Protein AF-A0A2I1DHT7-F1 (afdb_monomer)

Nearest PDB structures (foldseek):
  3i4x-assembly1_B  TM=8.608E-01  e=6.343E-09  Aspergillus fumigatus
  5kcy-assembly1_B-2  TM=8.509E-01  e=8.568E-09  Aspergillus terreus
  5kd0-assembly1_A-2  TM=8.458E-01  e=5.764E-07  Aspergillus terreus
  3o2k-assembly1_A-2  TM=8.425E-01  e=5.427E-07  Aspergillus fumigatus
  3o24-assembly1_A-2  TM=8.426E-01  e=1.259E-06  Aspergillus fumigatus

Solvent-accessible surface area (backbone atoms only — not comparable to full-atom values): 10757 Å² total; per-residue (Å²): 106,73,50,75,49,70,41,55,70,64,17,68,76,68,74,45,58,45,69,56,55,50,54,53,60,57,64,73,52,91,74,52,72,24,35,55,52,13,46,48,52,51,50,56,37,46,69,76,46,51,91,59,52,40,68,97,51,31,35,34,35,35,43,70,59,61,74,87,78,27,40,40,32,48,35,40,14,32,70,40,68,44,72,68,55,50,48,30,64,61,18,46,70,68,74,52,79,56,70,68,56,53,54,52,44,55,55,51,52,52,55,49,53,59,54,62,74,44,61,33,75,89,74,36,80,65,76,53,49,43,33,36,39,35,36,40,28,27,62,90,33,50,64,50,48,62,47,81,40,81,57,59,89,74,50,56,68,70,58,51,50,51,51,52,30,52,52,25,47,76,72,68,35,51,68,58,26,55,50,51,57,52,51,53,54,52,60,55,59,60,65,78,76,118

Foldseek 3Di:
DKDKFQCQVVCVVVVNQRLVVLLVVVVVDDDAPLLVLASVLVVVLCVVVVVQWDRVFWIKMWDPDPQQFIKIKTKTKGFAQDLVVVLCLLCSNVVRDDDVSVVVSVLVVLLCVLVQVDAFPPRHHRRTWIWMKMWITHSVHNHTHIDIDTDQVRHDVVSVLVSVLVSCVVVVVNVVNVVSVVVVVVVVVVVVVD

Sequence (194 aa):
MKAYCVPLLRSLTNGVHYVRMIIDSIKTIPRDHPITLGLSKVDEYLAATKHLLVDSRSCSSLDCADLKHSRYKIYVGANVKTLREAYGFWTLGGRLKGEAIDRGFQVMEKVWKTMYAKSLPGMKPREYIPFIWNWEVAPTDSDPIPKAYFQVLDDYDSLITEVITCLFGELGWTEHAMTHQIIQKKAYNLAASL

Structure (mmCIF, N/CA/C/O backbone):
data_AF-A0A2I1DHT7-F1
#
_entry.id   AF-A0A2I1DHT7-F1
#
loop_
_atom_site.group_PDB
_atom_site.id
_atom_site.type_symbol
_atom_site.label_atom_id
_atom_site.label_alt_id
_atom_site.label_comp_id
_atom_site.label_asym_id
_atom_site.label_entity_id
_atom_site.label_seq_id
_atom_site.pdbx_PDB_ins_code
_atom_site.Cartn_x
_atom_site.Cartn_y
_atom_site.Cartn_z
_atom_site.occupancy
_atom_site.B_iso_or_equiv
_atom_site.auth_seq_id
_atom_site.auth_comp_id
_atom_site.auth_asym_id
_atom_site.auth_atom_id
_atom_site.pdbx_PDB_model_num
ATOM 1 N N . MET A 1 1 ? 18.364 -10.449 4.285 1.00 90.25 1 MET A N 1
ATOM 2 C CA . MET A 1 1 ? 18.430 -9.050 4.777 1.00 90.25 1 MET A CA 1
ATOM 3 C C . MET A 1 1 ? 17.723 -8.136 3.778 1.00 90.25 1 MET A C 1
ATOM 5 O O . MET A 1 1 ? 17.675 -8.498 2.608 1.00 90.25 1 MET A O 1
ATOM 9 N N . LYS A 1 2 ? 17.154 -7.004 4.216 1.00 95.12 2 LYS A N 1
ATOM 10 C CA . LYS A 1 2 ? 16.520 -5.991 3.351 1.00 95.12 2 LYS A CA 1
ATOM 11 C C . LYS A 1 2 ? 17.031 -4.604 3.714 1.00 95.12 2 LYS A C 1
ATOM 13 O O . LYS A 1 2 ? 17.111 -4.298 4.902 1.00 95.12 2 LYS A O 1
ATOM 18 N N . ALA A 1 3 ? 17.320 -3.782 2.713 1.00 95.31 3 ALA A N 1
ATOM 19 C CA . ALA A 1 3 ? 17.672 -2.379 2.902 1.00 95.31 3 ALA A CA 1
ATOM 20 C C . ALA A 1 3 ? 16.477 -1.492 2.545 1.00 95.31 3 ALA A C 1
ATOM 22 O O . ALA A 1 3 ? 15.776 -1.775 1.574 1.00 95.31 3 ALA A O 1
ATOM 23 N N . TYR A 1 4 ? 16.268 -0.424 3.317 1.00 96.75 4 TYR A N 1
ATOM 24 C CA . TYR A 1 4 ? 15.290 0.624 3.030 1.00 96.75 4 TYR A CA 1
ATOM 25 C C . TYR A 1 4 ? 16.019 1.945 2.801 1.00 96.75 4 TYR A C 1
ATOM 27 O O . TYR A 1 4 ? 16.882 2.328 3.589 1.00 96.75 4 TYR A O 1
ATOM 35 N N . CYS A 1 5 ? 15.662 2.649 1.733 1.00 95.31 5 CYS A N 1
ATOM 36 C CA . CYS A 1 5 ? 16.271 3.917 1.354 1.00 95.31 5 CYS A CA 1
ATOM 37 C C . CYS A 1 5 ? 15.196 5.004 1.305 1.00 95.31 5 CYS A C 1
ATOM 39 O O . CYS A 1 5 ? 14.264 4.931 0.498 1.00 95.31 5 CYS A O 1
ATOM 41 N N . VAL A 1 6 ? 15.337 6.016 2.163 1.00 96.19 6 VAL A N 1
ATOM 42 C CA . VAL A 1 6 ? 14.423 7.164 2.251 1.00 96.19 6 VAL A CA 1
ATOM 43 C C . VAL A 1 6 ? 15.003 8.326 1.431 1.00 96.19 6 VAL A C 1
ATOM 45 O O . VAL A 1 6 ? 16.053 8.856 1.792 1.00 96.19 6 VAL A O 1
ATOM 48 N N . PRO A 1 7 ? 14.363 8.740 0.322 1.00 94.69 7 PRO A N 1
ATOM 49 C CA . PRO A 1 7 ? 14.915 9.744 -0.592 1.00 94.69 7 PRO A CA 1
ATOM 50 C C . PRO A 1 7 ? 14.700 11.200 -0.145 1.00 94.69 7 PRO A C 1
ATOM 52 O O . PRO A 1 7 ? 15.209 12.093 -0.814 1.00 94.69 7 PRO A O 1
ATOM 55 N N . LEU A 1 8 ? 13.941 11.458 0.930 1.00 93.69 8 LEU A N 1
ATOM 56 C CA . LEU A 1 8 ? 13.404 12.786 1.267 1.00 93.69 8 LEU A CA 1
ATOM 57 C C . LEU A 1 8 ? 14.466 13.893 1.289 1.00 93.69 8 LEU A C 1
ATOM 59 O O . LEU A 1 8 ? 14.351 14.869 0.554 1.00 93.69 8 LEU A O 1
ATOM 63 N N . LEU A 1 9 ? 15.533 13.725 2.074 1.00 94.19 9 LEU A N 1
ATOM 64 C CA . LEU A 1 9 ? 16.581 14.745 2.180 1.00 94.19 9 LEU A CA 1
ATOM 65 C C . LEU A 1 9 ? 17.256 15.005 0.830 1.00 94.19 9 LEU A C 1
ATOM 67 O O . LEU A 1 9 ? 17.461 16.150 0.444 1.00 94.19 9 LEU A O 1
ATOM 71 N N . ARG A 1 10 ? 17.530 13.942 0.067 1.00 93.75 10 ARG A N 1
ATOM 72 C CA . ARG A 1 10 ? 18.155 14.052 -1.255 1.00 93.75 10 ARG A CA 1
ATOM 73 C C . ARG A 1 10 ? 17.220 14.695 -2.286 1.00 93.75 10 ARG A C 1
ATOM 75 O O . ARG A 1 10 ? 17.692 15.381 -3.190 1.00 93.75 10 ARG A O 1
ATOM 82 N N . SER A 1 11 ? 15.913 14.481 -2.154 1.00 94.69 11 SER A N 1
ATOM 83 C CA . SER A 1 11 ? 14.881 15.118 -2.972 1.00 94.69 11 SER A CA 1
ATOM 84 C C . SER A 1 11 ? 14.856 16.625 -2.730 1.00 94.69 11 SER A C 1
ATOM 86 O O . SER A 1 11 ? 14.935 17.392 -3.688 1.00 94.69 11 SER A O 1
ATOM 88 N N . LEU A 1 12 ? 14.865 17.039 -1.459 1.00 94.56 12 LEU A N 1
ATOM 89 C CA . LEU A 1 12 ? 14.882 18.448 -1.063 1.00 94.56 12 LEU A CA 1
ATOM 90 C C . LEU A 1 12 ? 16.143 19.175 -1.545 1.00 94.56 12 LEU A C 1
ATOM 92 O O . LEU A 1 12 ? 16.041 20.273 -2.081 1.00 94.56 12 LEU A O 1
ATOM 96 N N . THR A 1 13 ? 17.325 18.561 -1.421 1.00 96.81 13 THR A N 1
ATOM 97 C CA . THR A 1 13 ? 18.586 19.215 -1.817 1.00 96.81 13 THR A CA 1
ATOM 98 C C . THR A 1 13 ? 18.757 19.354 -3.329 1.00 96.81 13 THR A C 1
ATOM 100 O O . THR A 1 13 ? 19.434 20.271 -3.775 1.00 96.81 13 THR A O 1
ATOM 103 N N . ASN A 1 14 ? 18.188 18.441 -4.125 1.00 94.25 14 ASN A N 1
ATOM 104 C CA . ASN A 1 14 ? 18.368 18.428 -5.584 1.00 94.25 14 ASN A CA 1
ATOM 105 C C . ASN A 1 14 ? 17.162 18.986 -6.358 1.00 94.25 14 ASN A C 1
ATOM 107 O O . ASN A 1 14 ? 17.222 19.080 -7.580 1.00 94.25 14 ASN A O 1
ATOM 111 N N . GLY A 1 15 ? 16.043 19.281 -5.687 1.00 93.62 15 GLY A N 1
ATOM 112 C CA . GLY A 1 15 ? 14.799 19.711 -6.337 1.00 93.62 15 GLY A CA 1
ATOM 113 C C . GLY A 1 15 ? 14.115 18.630 -7.191 1.00 93.62 15 GLY A C 1
ATOM 114 O O . GLY A 1 15 ? 13.177 18.925 -7.930 1.00 93.62 15 GLY A O 1
ATOM 115 N N . VAL A 1 16 ? 14.560 17.371 -7.107 1.00 94.19 16 VAL A N 1
ATOM 116 C CA . VAL A 1 16 ? 13.981 16.242 -7.852 1.00 94.19 16 VAL A CA 1
ATOM 117 C C . VAL A 1 16 ? 12.928 15.561 -6.989 1.00 94.19 16 VAL A C 1
ATOM 119 O O . VAL A 1 16 ? 13.212 15.192 -5.855 1.00 94.19 16 VAL A O 1
ATOM 122 N N . HIS A 1 17 ? 11.728 15.333 -7.525 1.00 94.19 17 HIS A N 1
ATOM 123 C CA . HIS A 1 17 ? 10.644 14.668 -6.794 1.00 94.19 17 HIS A CA 1
ATOM 124 C C . HIS A 1 17 ? 11.060 13.273 -6.290 1.00 94.19 17 HIS A C 1
ATOM 126 O O . HIS A 1 17 ? 11.565 12.452 -7.058 1.00 94.19 17 HIS A O 1
ATOM 132 N N . TYR A 1 18 ? 10.796 12.971 -5.017 1.00 93.50 18 TYR A N 1
ATOM 133 C CA . TYR A 1 18 ? 11.258 11.752 -4.342 1.00 93.50 18 TYR A CA 1
ATOM 134 C C . TYR A 1 18 ? 10.870 10.446 -5.055 1.00 93.50 18 TYR A C 1
ATOM 136 O O . TYR A 1 18 ? 11.702 9.548 -5.171 1.00 93.50 18 TYR A O 1
ATOM 144 N N . VAL A 1 19 ? 9.647 10.339 -5.597 1.00 93.50 19 VAL A N 1
ATOM 145 C CA . VAL A 1 19 ? 9.242 9.161 -6.392 1.00 93.50 19 VAL A CA 1
ATOM 146 C C . VAL A 1 19 ? 10.128 8.997 -7.617 1.00 93.50 19 VAL A C 1
ATOM 148 O O . VAL A 1 19 ? 10.544 7.885 -7.927 1.00 93.50 19 VAL A O 1
ATOM 151 N N . ARG A 1 20 ? 10.452 10.098 -8.302 1.00 94.25 20 ARG A N 1
ATOM 152 C CA . ARG A 1 20 ? 11.285 10.032 -9.497 1.00 94.25 20 ARG A CA 1
ATOM 153 C C . ARG A 1 20 ? 12.681 9.534 -9.146 1.00 94.25 20 ARG A C 1
ATOM 155 O O . ARG A 1 20 ? 13.194 8.661 -9.833 1.00 94.25 20 ARG A O 1
ATOM 162 N N . MET A 1 21 ? 13.234 10.000 -8.025 1.00 94.19 21 MET A N 1
ATOM 163 C CA . MET A 1 21 ? 14.508 9.498 -7.509 1.00 94.19 21 MET A CA 1
ATOM 164 C C . MET A 1 21 ? 14.474 7.996 -7.218 1.00 94.19 21 MET A C 1
ATOM 166 O O . MET A 1 21 ? 15.427 7.300 -7.559 1.00 94.19 21 MET A O 1
ATOM 170 N N . ILE A 1 22 ? 13.393 7.490 -6.610 1.00 94.44 22 ILE A N 1
ATOM 171 C CA . ILE A 1 22 ? 13.219 6.053 -6.351 1.00 94.44 22 ILE A CA 1
ATOM 172 C C . ILE A 1 22 ? 13.210 5.275 -7.671 1.00 94.44 22 ILE A C 1
ATOM 174 O O . ILE A 1 22 ? 14.008 4.356 -7.845 1.00 94.44 22 ILE A O 1
ATOM 178 N N . ILE A 1 23 ? 12.336 5.656 -8.605 1.00 94.12 23 ILE A N 1
ATOM 179 C CA . ILE A 1 23 ? 12.182 4.971 -9.892 1.00 94.12 23 ILE A CA 1
ATOM 180 C C . ILE A 1 23 ? 13.498 4.980 -10.677 1.00 94.12 23 ILE A C 1
ATOM 182 O O . ILE A 1 23 ? 13.939 3.927 -11.143 1.00 94.12 23 ILE A O 1
ATOM 186 N N . ASP A 1 24 ? 14.144 6.140 -10.792 1.00 92.81 24 ASP A N 1
ATOM 187 C CA . ASP A 1 24 ? 15.388 6.292 -11.546 1.00 92.81 24 ASP A CA 1
ATOM 188 C C . ASP A 1 24 ? 16.540 5.518 -10.897 1.00 92.81 24 ASP A C 1
ATOM 190 O O . ASP A 1 24 ? 17.322 4.895 -11.610 1.00 92.81 24 ASP A O 1
ATOM 194 N N . SER A 1 25 ? 16.597 5.449 -9.563 1.00 91.62 25 SER A N 1
ATOM 195 C CA . SER A 1 25 ? 17.600 4.636 -8.859 1.00 91.62 25 SER A CA 1
ATOM 196 C C . SER A 1 25 ? 17.436 3.147 -9.140 1.00 91.62 25 SER A C 1
ATOM 198 O O . SER A 1 25 ? 18.423 2.441 -9.292 1.00 91.62 25 SER A O 1
ATOM 200 N N . ILE A 1 26 ? 16.203 2.649 -9.253 1.00 89.81 26 ILE A N 1
ATOM 201 C CA . ILE A 1 26 ? 15.995 1.254 -9.652 1.00 89.81 26 ILE A CA 1
ATOM 202 C C . ILE A 1 26 ? 16.415 1.103 -11.127 1.00 89.81 26 ILE A C 1
ATOM 204 O O . ILE A 1 26 ? 16.847 0.028 -11.538 1.00 89.81 26 ILE A O 1
ATOM 208 N N . LYS A 1 27 ? 16.245 2.128 -11.990 1.00 88.62 27 LYS A N 1
ATOM 209 C CA . LYS A 1 27 ? 16.536 2.079 -13.454 1.00 88.62 27 LYS A CA 1
ATOM 210 C C . LYS A 1 27 ? 18.005 1.929 -13.789 1.00 88.62 27 LYS A C 1
ATOM 212 O O . LYS A 1 27 ? 18.300 1.421 -14.864 1.00 88.62 27 LYS A O 1
ATOM 217 N N . THR A 1 28 ? 18.899 2.275 -12.874 1.00 87.12 28 THR A N 1
ATOM 218 C CA . THR A 1 28 ? 20.342 2.096 -13.071 1.00 87.12 28 THR A CA 1
ATOM 219 C C . THR A 1 28 ? 20.817 0.656 -12.870 1.00 87.12 28 THR A C 1
ATOM 221 O O . THR A 1 28 ? 21.922 0.324 -13.289 1.00 87.12 28 THR A O 1
ATOM 224 N N . ILE A 1 29 ? 20.012 -0.209 -12.247 1.00 82.75 29 ILE A N 1
ATOM 225 C CA . ILE A 1 29 ? 20.369 -1.611 -12.003 1.00 82.75 29 ILE A CA 1
ATOM 226 C C . ILE A 1 29 ? 20.142 -2.410 -13.299 1.00 82.75 29 ILE A C 1
ATOM 228 O O . ILE A 1 29 ? 19.065 -2.259 -13.873 1.00 82.75 29 ILE A O 1
ATOM 232 N N . PRO A 1 30 ? 21.090 -3.252 -13.770 1.00 70.19 30 PRO A N 1
ATOM 233 C CA . PRO A 1 30 ? 20.888 -4.128 -14.931 1.00 70.19 30 PRO A CA 1
ATOM 234 C C . PRO A 1 30 ? 19.638 -5.000 -14.767 1.00 70.19 30 PRO A C 1
ATOM 236 O O . PRO A 1 30 ? 19.428 -5.560 -13.691 1.00 70.19 30 PRO A O 1
ATOM 239 N N . ARG A 1 31 ? 18.793 -5.099 -15.805 1.00 69.19 31 ARG A N 1
ATOM 240 C CA . ARG A 1 31 ? 17.434 -5.648 -15.659 1.00 69.19 31 ARG A CA 1
ATOM 241 C C . ARG A 1 31 ? 17.111 -6.793 -16.592 1.00 69.19 31 ARG A C 1
ATOM 243 O O . ARG A 1 31 ? 17.339 -6.704 -17.796 1.00 69.19 31 ARG A O 1
ATOM 250 N N . ASP A 1 32 ? 16.380 -7.745 -16.033 1.00 71.75 32 ASP A N 1
ATOM 251 C CA . ASP A 1 32 ? 15.528 -8.647 -16.790 1.00 71.75 32 ASP A CA 1
ATOM 252 C C . ASP A 1 32 ? 14.283 -7.902 -17.315 1.00 71.75 32 ASP A C 1
ATOM 254 O O . ASP A 1 32 ? 13.801 -6.928 -16.720 1.00 71.75 32 ASP A O 1
ATOM 258 N N . HIS A 1 33 ? 13.744 -8.359 -18.449 1.00 78.38 33 HIS A N 1
ATOM 259 C CA . HIS A 1 33 ? 12.572 -7.764 -19.106 1.00 78.38 33 HIS A CA 1
ATOM 260 C C . HIS A 1 33 ? 11.356 -7.556 -18.164 1.00 78.38 33 HIS A C 1
ATOM 262 O O . HIS A 1 33 ? 10.757 -6.476 -18.220 1.00 78.38 33 HIS A O 1
ATOM 268 N N . PRO A 1 34 ? 11.022 -8.485 -17.237 1.00 82.44 34 PRO A N 1
ATOM 269 C CA . PRO A 1 34 ? 9.871 -8.333 -16.336 1.00 82.44 34 PRO A CA 1
ATOM 270 C C . PRO A 1 34 ? 9.966 -7.145 -15.369 1.00 82.44 34 PRO A C 1
ATOM 272 O O . PRO A 1 34 ? 8.990 -6.414 -15.212 1.00 82.44 34 PRO A O 1
ATOM 275 N N . ILE A 1 35 ? 11.148 -6.859 -14.804 1.00 85.31 35 ILE A N 1
ATOM 276 C CA . ILE A 1 35 ? 11.348 -5.702 -13.905 1.00 85.31 35 ILE A CA 1
ATOM 277 C C . ILE A 1 35 ? 11.071 -4.390 -14.645 1.00 85.31 35 ILE A C 1
ATOM 279 O O . ILE A 1 35 ? 10.529 -3.440 -14.076 1.00 85.31 35 ILE A O 1
ATOM 283 N N . THR A 1 36 ? 11.464 -4.312 -15.916 1.00 87.19 36 THR A N 1
ATOM 284 C CA . THR A 1 36 ? 11.236 -3.125 -16.747 1.00 87.19 36 THR A CA 1
ATOM 285 C C . THR A 1 36 ? 9.748 -2.891 -16.985 1.00 87.19 36 THR A C 1
ATOM 287 O O . THR A 1 36 ? 9.286 -1.768 -16.782 1.00 87.19 36 THR A O 1
ATOM 290 N N . LEU A 1 37 ? 9.001 -3.942 -17.333 1.00 86.69 37 LEU A N 1
ATOM 291 C CA . LEU A 1 37 ? 7.548 -3.872 -17.521 1.00 86.69 37 LEU A CA 1
ATOM 292 C C . LEU A 1 37 ? 6.813 -3.530 -16.223 1.00 86.69 37 LEU A C 1
ATOM 294 O O . LEU A 1 37 ? 5.940 -2.663 -16.211 1.00 86.69 37 LEU A O 1
ATOM 298 N N . GLY A 1 38 ? 7.183 -4.167 -15.113 1.00 92.81 38 GLY A N 1
ATOM 299 C CA . GLY A 1 38 ? 6.541 -3.887 -13.837 1.00 92.81 38 GLY A CA 1
ATOM 300 C C . GLY A 1 38 ? 6.791 -2.451 -13.388 1.00 92.81 38 GLY A C 1
ATOM 301 O O . GLY A 1 38 ? 5.868 -1.741 -12.983 1.00 92.81 38 GLY A O 1
ATOM 302 N N . LEU A 1 39 ? 8.030 -1.971 -13.527 1.00 94.25 39 LEU A N 1
ATOM 303 C CA . LEU A 1 39 ? 8.357 -0.613 -13.116 1.00 94.25 39 LEU A CA 1
ATOM 304 C C . LEU A 1 39 ? 7.701 0.452 -13.998 1.00 94.25 39 LEU A C 1
ATOM 306 O O . LEU A 1 39 ? 7.359 1.504 -13.467 1.00 94.25 39 LEU A O 1
ATOM 310 N N . SER A 1 40 ? 7.504 0.215 -15.301 1.00 94.38 40 SER A N 1
ATOM 311 C CA . SER A 1 40 ? 6.832 1.201 -16.160 1.00 94.38 40 SER A CA 1
ATOM 312 C C . SER A 1 40 ? 5.388 1.439 -15.718 1.00 94.38 40 SER A C 1
ATOM 314 O O . SER A 1 40 ? 4.977 2.591 -15.605 1.00 94.38 40 SER A O 1
ATOM 316 N N . LYS A 1 41 ? 4.653 0.382 -15.341 1.00 96.38 41 LYS A N 1
ATOM 317 C CA . LYS A 1 41 ? 3.287 0.505 -14.799 1.00 96.38 41 LYS A CA 1
ATOM 318 C C . LYS A 1 41 ? 3.239 1.366 -13.536 1.00 96.38 41 LYS A C 1
ATOM 320 O O . LYS A 1 41 ? 2.335 2.189 -13.390 1.00 96.38 41 LYS A O 1
ATOM 325 N N . VAL A 1 42 ? 4.208 1.178 -12.635 1.00 97.25 42 VAL A N 1
ATOM 326 C CA . VAL A 1 42 ? 4.324 1.966 -11.397 1.00 97.25 42 VAL A CA 1
ATOM 327 C C . VAL A 1 42 ? 4.711 3.417 -11.708 1.00 97.25 42 VAL A C 1
ATOM 329 O O . VAL A 1 42 ? 4.073 4.332 -11.194 1.00 97.25 42 VAL A O 1
ATOM 332 N N . ASP A 1 43 ? 5.718 3.635 -12.560 1.00 96.62 43 ASP A N 1
ATOM 333 C CA . ASP A 1 43 ? 6.213 4.966 -12.950 1.00 96.62 43 ASP A CA 1
ATOM 334 C C . ASP A 1 43 ? 5.104 5.806 -13.595 1.00 96.62 43 ASP A C 1
ATOM 336 O O . ASP A 1 43 ? 4.831 6.918 -13.150 1.00 96.62 43 ASP A O 1
ATOM 340 N N . GLU A 1 44 ? 4.391 5.250 -14.577 1.00 96.69 44 GLU A N 1
ATOM 341 C CA . GLU A 1 44 ? 3.281 5.931 -15.248 1.00 96.69 44 GLU A CA 1
ATOM 342 C C . GLU A 1 44 ? 2.166 6.338 -14.282 1.00 96.69 44 GLU A C 1
ATOM 344 O O . GLU A 1 44 ? 1.687 7.474 -14.327 1.00 96.69 44 GLU A O 1
ATOM 349 N N . TYR A 1 45 ? 1.739 5.417 -13.411 1.00 97.94 45 TYR A N 1
ATOM 350 C CA . TYR A 1 45 ? 0.676 5.701 -12.454 1.00 97.94 45 TYR A CA 1
ATOM 351 C C . TYR A 1 45 ? 1.107 6.793 -11.470 1.00 97.94 45 TYR A C 1
ATOM 353 O O . TYR A 1 45 ? 0.407 7.794 -11.318 1.00 97.94 45 TYR A O 1
ATOM 361 N N . LEU A 1 46 ? 2.291 6.657 -10.863 1.00 96.62 46 LEU A N 1
ATOM 362 C CA . LEU A 1 46 ? 2.771 7.629 -9.884 1.00 96.62 46 LEU A CA 1
ATOM 363 C C . LEU A 1 46 ? 3.099 8.989 -10.506 1.00 96.62 46 LEU A C 1
ATOM 365 O O . LEU A 1 46 ? 2.913 10.010 -9.845 1.00 96.62 46 LEU A O 1
ATOM 369 N N . ALA A 1 47 ? 3.541 9.042 -11.763 1.00 95.69 47 ALA A N 1
ATOM 370 C CA . ALA A 1 47 ? 3.724 10.302 -12.479 1.00 95.69 47 ALA A CA 1
ATOM 371 C C . ALA A 1 47 ? 2.397 11.067 -12.617 1.00 95.69 47 ALA A C 1
ATOM 373 O O . ALA A 1 47 ? 2.368 12.283 -12.402 1.00 95.69 47 ALA A O 1
ATOM 374 N N . ALA A 1 48 ? 1.300 10.357 -12.906 1.00 96.12 48 ALA A N 1
ATOM 375 C CA . ALA A 1 48 ? -0.040 10.933 -13.011 1.00 96.12 48 ALA A CA 1
ATOM 376 C C . ALA A 1 48 ? -0.636 11.319 -11.642 1.00 96.12 48 ALA A C 1
ATOM 378 O O . ALA A 1 48 ? -1.356 12.314 -11.537 1.00 96.12 48 ALA A O 1
ATOM 379 N N . THR A 1 49 ? -0.319 10.578 -10.576 1.00 96.12 49 THR A N 1
ATOM 380 C CA . THR A 1 49 ? -0.928 10.761 -9.245 1.00 96.12 49 THR A CA 1
ATOM 381 C C . THR A 1 49 ? -0.010 11.402 -8.206 1.00 96.12 49 THR A C 1
ATOM 383 O O . THR A 1 49 ? -0.360 11.431 -7.028 1.00 96.12 49 THR A O 1
ATOM 386 N N . LYS A 1 50 ? 1.148 11.949 -8.598 1.00 93.94 50 LYS A N 1
ATOM 387 C CA . LYS A 1 50 ? 2.149 12.510 -7.664 1.00 93.94 50 LYS A CA 1
ATOM 388 C C . LYS A 1 50 ? 1.604 13.570 -6.700 1.00 93.94 50 LYS A C 1
ATOM 390 O O . LYS A 1 50 ? 2.086 13.680 -5.583 1.00 93.94 50 LYS A O 1
ATOM 395 N N . HIS A 1 51 ? 0.583 14.319 -7.117 1.00 94.12 51 HIS A N 1
ATOM 396 C CA . HIS A 1 51 ? -0.059 15.368 -6.321 1.00 94.12 51 HIS A CA 1
ATOM 397 C C . HIS A 1 51 ? -0.865 14.831 -5.123 1.00 94.12 51 HIS A C 1
ATOM 399 O O . HIS A 1 51 ? -1.219 15.600 -4.237 1.00 94.12 51 HIS A O 1
ATOM 405 N N . LEU A 1 52 ? -1.157 13.527 -5.093 1.00 95.38 52 LEU A N 1
ATOM 406 C CA . LEU A 1 52 ? -1.862 12.856 -3.995 1.00 95.38 52 LEU A CA 1
ATOM 407 C C . LEU A 1 52 ? -0.909 12.290 -2.931 1.00 95.38 52 LEU A C 1
ATOM 409 O O . LEU A 1 52 ? -1.358 11.769 -1.909 1.00 95.38 52 LEU A O 1
ATOM 413 N N . LEU A 1 53 ? 0.398 12.313 -3.198 1.00 96.12 53 LEU A N 1
ATOM 414 C CA . LEU A 1 53 ? 1.385 11.579 -2.421 1.00 96.12 53 LEU A CA 1
ATOM 415 C C . LEU A 1 53 ? 1.959 12.425 -1.282 1.00 96.12 53 LEU A C 1
ATOM 417 O O . LEU A 1 53 ? 2.144 13.634 -1.408 1.00 96.12 53 LEU A O 1
ATOM 421 N N . VAL A 1 54 ? 2.302 11.756 -0.183 1.00 93.31 54 VAL A N 1
ATOM 422 C CA . VAL A 1 54 ? 2.939 12.359 0.990 1.00 93.31 54 VAL A CA 1
ATOM 423 C C . VAL A 1 54 ? 4.392 11.907 1.080 1.00 93.31 54 VAL A C 1
ATOM 425 O O . VAL A 1 54 ? 4.704 10.715 1.167 1.00 93.31 54 VAL A O 1
ATOM 428 N N . ASP A 1 55 ? 5.278 12.893 1.061 1.00 86.75 55 ASP A N 1
ATOM 429 C CA . ASP A 1 55 ? 6.728 12.762 0.953 1.00 86.75 55 ASP A CA 1
ATOM 430 C C . ASP A 1 55 ? 7.366 12.025 2.138 1.00 86.75 55 ASP A C 1
ATOM 432 O O . ASP A 1 55 ? 8.137 11.084 1.939 1.00 86.75 55 ASP A O 1
ATOM 436 N N . SER A 1 56 ? 6.973 12.371 3.363 1.00 87.88 56 SER A N 1
ATOM 437 C CA . SER A 1 56 ? 7.502 11.834 4.623 1.00 87.88 56 SER A CA 1
ATOM 438 C C . SER A 1 56 ? 7.243 10.340 4.833 1.00 87.88 56 SER A C 1
ATOM 440 O O . SER A 1 56 ? 7.807 9.732 5.740 1.00 87.88 56 SER A O 1
ATOM 442 N N . ARG A 1 57 ? 6.414 9.727 3.982 1.00 91.19 57 ARG A N 1
ATOM 443 C CA . ARG A 1 57 ? 5.976 8.325 4.067 1.00 91.19 57 ARG A CA 1
ATOM 444 C C . ARG A 1 57 ? 6.378 7.496 2.846 1.00 91.19 57 ARG A C 1
ATOM 446 O O . ARG A 1 57 ? 5.785 6.452 2.582 1.00 91.19 57 ARG A O 1
ATOM 453 N N . SER A 1 58 ? 7.363 7.966 2.085 1.00 94.81 58 SER A N 1
ATOM 454 C CA . SER A 1 58 ? 7.803 7.321 0.848 1.00 94.81 58 SER A CA 1
ATOM 455 C C . SER A 1 58 ? 9.245 6.833 0.953 1.00 94.81 58 SER A C 1
ATOM 457 O O . SER A 1 58 ? 10.133 7.539 1.431 1.00 94.81 58 SER A O 1
ATOM 459 N N . CYS A 1 59 ? 9.497 5.611 0.495 1.00 96.38 59 CYS A N 1
ATOM 460 C CA . CYS A 1 59 ? 10.828 5.014 0.483 1.00 96.38 59 CYS A CA 1
ATOM 461 C C . CYS A 1 59 ? 10.932 3.937 -0.601 1.00 96.38 59 CYS A C 1
ATOM 463 O O . CYS A 1 59 ? 9.966 3.602 -1.285 1.00 96.38 59 CYS A O 1
ATOM 465 N N . SER A 1 60 ? 12.124 3.388 -0.775 1.00 96.19 60 SER A N 1
ATOM 466 C CA . SER A 1 60 ? 12.321 2.163 -1.549 1.00 96.19 60 SER A CA 1
ATOM 467 C C . SER A 1 60 ? 12.899 1.083 -0.656 1.00 96.19 60 SER A C 1
ATOM 469 O O . SER A 1 60 ? 13.549 1.393 0.343 1.00 96.19 60 SER A O 1
ATOM 471 N N . SER A 1 61 ? 12.676 -0.178 -1.007 1.00 96.00 61 SER A N 1
ATOM 472 C CA . SER A 1 61 ? 13.395 -1.285 -0.385 1.00 96.00 61 SER A CA 1
ATOM 473 C C . SER A 1 61 ? 13.889 -2.280 -1.415 1.00 96.00 61 SER A C 1
ATOM 475 O O . SER A 1 61 ? 13.221 -2.487 -2.430 1.00 96.00 61 SER A O 1
ATOM 477 N N . LEU A 1 62 ? 14.986 -2.956 -1.099 1.00 93.69 62 LEU A N 1
ATOM 478 C CA . LEU A 1 62 ? 15.520 -4.052 -1.896 1.00 93.69 62 LEU A CA 1
ATOM 479 C C . LEU A 1 62 ? 15.969 -5.215 -1.010 1.00 93.69 62 LEU A C 1
ATOM 481 O O . LEU A 1 62 ? 16.421 -5.018 0.124 1.00 93.69 62 LEU A O 1
ATOM 485 N N . ASP A 1 63 ? 15.838 -6.426 -1.540 1.00 93.56 63 ASP A N 1
ATOM 486 C CA . ASP A 1 63 ? 16.439 -7.613 -0.940 1.00 93.56 63 ASP A CA 1
ATOM 487 C C . ASP A 1 63 ? 17.966 -7.536 -1.097 1.00 93.56 63 ASP A C 1
ATOM 489 O O . ASP A 1 63 ? 18.479 -7.332 -2.192 1.00 93.56 63 ASP A O 1
ATOM 493 N N . CYS A 1 64 ? 18.712 -7.688 -0.001 1.00 90.75 64 CYS A N 1
ATOM 494 C CA . CYS A 1 64 ? 20.175 -7.741 -0.041 1.00 90.75 64 CYS A CA 1
ATOM 495 C C . CYS A 1 64 ? 20.621 -9.169 -0.386 1.00 90.75 64 CYS A C 1
ATOM 497 O O . CYS A 1 64 ? 21.135 -9.891 0.471 1.00 90.75 64 CYS A O 1
ATOM 499 N N . ALA A 1 65 ? 20.311 -9.581 -1.612 1.00 86.75 65 ALA A N 1
ATOM 500 C CA . ALA A 1 65 ? 20.586 -10.889 -2.194 1.00 86.75 65 ALA A CA 1
ATOM 501 C C . ALA A 1 65 ? 21.178 -10.713 -3.607 1.00 86.75 65 ALA A C 1
ATOM 503 O O . ALA A 1 65 ? 21.438 -9.590 -4.037 1.00 86.75 65 ALA A O 1
ATOM 504 N N . ASP A 1 66 ? 21.396 -11.814 -4.332 1.00 88.06 66 ASP A N 1
ATOM 505 C CA . ASP A 1 66 ? 21.755 -11.743 -5.753 1.00 88.06 66 ASP A CA 1
ATOM 506 C C . ASP A 1 66 ? 20.654 -11.020 -6.551 1.00 88.06 66 ASP A C 1
ATOM 508 O O . ASP A 1 66 ? 19.459 -11.186 -6.277 1.00 88.06 66 ASP A O 1
ATOM 512 N N . LEU A 1 67 ? 21.041 -10.218 -7.545 1.00 84.44 67 LEU A N 1
ATOM 513 C CA . LEU A 1 67 ? 20.126 -9.387 -8.334 1.00 84.44 67 LEU A CA 1
ATOM 514 C C . LEU A 1 67 ? 19.052 -10.231 -9.032 1.00 84.44 67 LEU A C 1
ATOM 516 O O . LEU A 1 67 ? 17.894 -9.827 -9.078 1.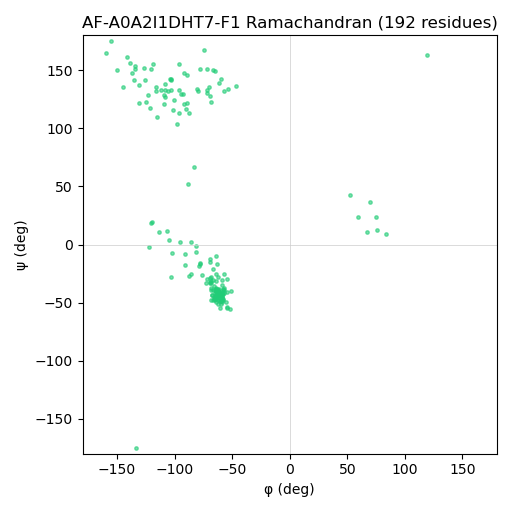00 84.44 67 LEU A O 1
ATOM 520 N N . LYS A 1 68 ? 19.410 -11.447 -9.466 1.00 84.81 68 LYS A N 1
ATOM 521 C CA . LYS A 1 68 ? 18.511 -12.412 -10.128 1.00 84.81 68 LYS A CA 1
ATOM 522 C C . LYS A 1 68 ? 17.353 -12.900 -9.258 1.00 84.81 68 LYS A C 1
ATOM 524 O O . LYS A 1 68 ? 16.395 -13.478 -9.764 1.00 84.81 68 LYS A O 1
ATOM 529 N N . HIS A 1 69 ? 17.446 -12.699 -7.948 1.00 86.69 69 HIS A N 1
ATOM 530 C CA . HIS A 1 69 ? 16.418 -13.082 -6.981 1.00 86.69 69 HIS A CA 1
ATOM 531 C C . HIS A 1 69 ? 15.920 -11.888 -6.165 1.00 86.69 69 HIS A C 1
ATOM 533 O O . HIS A 1 69 ? 15.043 -12.036 -5.313 1.00 86.69 69 HIS A O 1
ATOM 539 N N . SER A 1 70 ? 16.488 -10.706 -6.402 1.00 89.75 70 SER A N 1
ATOM 540 C CA . SER A 1 70 ? 16.190 -9.519 -5.622 1.00 89.75 70 SER A CA 1
ATOM 541 C C . SER A 1 70 ? 14.891 -8.887 -6.079 1.00 89.75 70 SER A C 1
ATOM 543 O O . SER A 1 70 ? 14.646 -8.683 -7.267 1.00 89.75 70 SER A O 1
ATOM 545 N N . ARG A 1 71 ? 14.062 -8.534 -5.103 1.00 93.00 71 ARG A N 1
ATOM 546 C CA . ARG A 1 71 ? 12.816 -7.812 -5.340 1.00 93.00 71 ARG A CA 1
ATOM 547 C C . ARG A 1 71 ? 12.985 -6.364 -4.942 1.00 93.00 71 ARG A C 1
ATOM 549 O O . ARG A 1 71 ? 13.594 -6.063 -3.912 1.00 93.00 71 ARG A O 1
ATOM 556 N N . TYR A 1 72 ? 12.379 -5.484 -5.723 1.00 94.12 72 TYR A N 1
ATOM 557 C CA . TYR A 1 72 ? 12.392 -4.049 -5.480 1.00 94.12 72 TYR A CA 1
ATOM 558 C C . TYR A 1 72 ? 10.992 -3.605 -5.111 1.00 94.12 72 TYR A C 1
ATOM 560 O O . TYR A 1 72 ? 10.018 -3.977 -5.760 1.00 94.12 72 TYR A O 1
ATOM 568 N N . LYS A 1 73 ? 10.883 -2.809 -4.055 1.00 96.69 73 LYS A N 1
ATOM 569 C CA . LYS A 1 73 ? 9.596 -2.316 -3.576 1.00 96.69 73 LYS A CA 1
ATO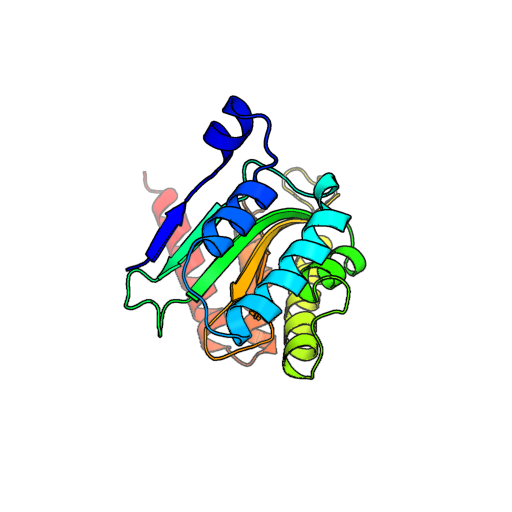M 570 C C . LYS A 1 73 ? 9.613 -0.807 -3.555 1.00 96.69 73 LYS A C 1
ATOM 572 O O . LYS A 1 73 ? 10.517 -0.201 -2.978 1.00 96.69 73 LYS A O 1
ATOM 577 N N . ILE A 1 74 ? 8.600 -0.223 -4.172 1.00 97.75 74 ILE A N 1
ATOM 578 C CA . ILE A 1 74 ? 8.377 1.216 -4.207 1.00 97.75 74 ILE A CA 1
ATOM 579 C C . ILE A 1 74 ? 7.300 1.511 -3.178 1.00 97.75 74 ILE A C 1
ATOM 581 O O . ILE A 1 74 ? 6.185 1.032 -3.349 1.00 97.75 74 ILE A O 1
ATOM 585 N N . TYR A 1 75 ? 7.631 2.260 -2.127 1.00 98.00 75 TYR A N 1
ATOM 586 C CA . TYR A 1 75 ? 6.689 2.670 -1.091 1.00 98.00 75 TYR A CA 1
ATOM 587 C C . TYR A 1 75 ? 6.293 4.132 -1.277 1.00 98.00 75 TYR A C 1
ATOM 589 O O . TYR A 1 75 ? 7.166 4.992 -1.420 1.00 98.00 75 TYR A O 1
ATOM 597 N N . VAL A 1 76 ? 4.994 4.422 -1.215 1.00 97.81 76 VAL A N 1
ATOM 598 C CA . VAL A 1 76 ? 4.476 5.797 -1.222 1.00 97.81 76 VAL A CA 1
ATOM 599 C C . VAL A 1 76 ? 3.395 5.989 -0.170 1.00 97.81 76 VAL A C 1
ATOM 601 O O . VAL A 1 76 ? 2.551 5.116 0.032 1.00 97.81 76 VAL A O 1
ATOM 604 N N . GLY A 1 77 ? 3.396 7.147 0.483 1.00 97.50 77 GLY A N 1
ATOM 605 C CA . GLY A 1 77 ? 2.328 7.533 1.400 1.00 97.50 77 GLY A CA 1
ATOM 606 C C . GLY A 1 77 ? 1.199 8.273 0.695 1.00 97.50 77 GLY A C 1
ATOM 607 O O . GLY A 1 77 ? 1.456 9.057 -0.214 1.00 97.50 77 GLY A O 1
ATOM 608 N N . ALA A 1 78 ? -0.040 8.090 1.146 1.00 97.81 78 ALA A N 1
ATOM 609 C CA . ALA A 1 78 ? -1.194 8.867 0.688 1.00 97.81 78 ALA A CA 1
ATOM 610 C C . ALA A 1 78 ? -2.247 8.995 1.798 1.00 97.81 78 ALA A C 1
ATOM 612 O O . ALA A 1 78 ? -2.381 8.109 2.640 1.00 97.81 78 ALA A O 1
ATOM 613 N N . ASN A 1 79 ? -3.006 10.091 1.793 1.00 97.06 79 ASN A N 1
ATOM 614 C CA . ASN A 1 79 ? -4.214 10.230 2.608 1.00 97.06 79 ASN A CA 1
ATOM 615 C C . ASN A 1 79 ? -5.410 9.918 1.718 1.00 97.06 79 ASN A C 1
ATOM 617 O O . ASN A 1 79 ? -5.766 10.720 0.858 1.00 97.06 79 ASN A O 1
ATOM 621 N N . VAL A 1 80 ? -5.978 8.730 1.888 1.00 97.38 80 VAL A N 1
ATOM 622 C CA . VAL A 1 80 ? -6.995 8.200 0.982 1.00 97.38 80 VAL A CA 1
ATOM 623 C C . VAL A 1 80 ? -8.367 8.536 1.552 1.00 97.38 80 VAL A C 1
ATOM 625 O O . VAL A 1 80 ? -8.632 8.267 2.725 1.00 97.38 80 VAL A O 1
ATOM 628 N N . LYS A 1 81 ? -9.242 9.120 0.737 1.00 96.56 81 LYS A N 1
ATOM 629 C CA . LYS A 1 81 ? -10.571 9.598 1.156 1.00 96.56 81 LYS A CA 1
ATOM 630 C C . LYS A 1 81 ? -11.696 8.669 0.731 1.00 96.56 81 LYS A C 1
ATOM 632 O O . LYS A 1 81 ? -12.741 8.621 1.368 1.00 96.56 81 LYS A O 1
ATOM 637 N N . THR A 1 82 ? -11.503 7.931 -0.359 1.00 97.00 82 THR A N 1
ATOM 638 C CA . THR A 1 82 ? -12.557 7.099 -0.948 1.00 97.00 82 THR A CA 1
ATOM 639 C C . THR A 1 82 ? -12.053 5.708 -1.315 1.00 97.00 82 THR A C 1
ATOM 641 O O . THR A 1 82 ? -10.885 5.520 -1.658 1.00 97.00 82 THR A O 1
ATOM 644 N N . LEU A 1 83 ? -12.962 4.727 -1.341 1.00 97.25 83 LEU A N 1
ATOM 645 C CA . LEU A 1 83 ? -12.658 3.389 -1.863 1.00 97.25 83 LEU A CA 1
ATOM 646 C C . LEU A 1 83 ? -12.209 3.420 -3.329 1.00 97.25 83 LEU A C 1
ATOM 648 O O . LEU A 1 83 ? -11.393 2.598 -3.733 1.00 97.25 83 LEU A O 1
ATOM 652 N N . ARG A 1 84 ? -12.694 4.386 -4.123 1.00 97.75 84 ARG A N 1
ATOM 653 C CA . ARG A 1 84 ? -12.254 4.577 -5.511 1.00 97.75 84 ARG A CA 1
ATOM 654 C C . ARG A 1 84 ? -10.776 4.960 -5.584 1.00 97.75 84 ARG A C 1
ATOM 656 O O . ARG A 1 84 ? -10.056 4.425 -6.421 1.00 97.75 84 ARG A O 1
ATOM 663 N N . GLU A 1 85 ? -10.322 5.861 -4.717 1.00 97.81 85 GLU A N 1
ATOM 664 C CA . GLU A 1 85 ? -8.899 6.202 -4.614 1.00 97.81 85 GLU A CA 1
ATOM 665 C C . GLU A 1 85 ? -8.078 4.995 -4.151 1.00 97.81 85 GLU A C 1
ATOM 667 O O . GLU A 1 85 ? -7.060 4.681 -4.767 1.00 97.81 85 GLU A O 1
ATOM 672 N N . ALA A 1 86 ? -8.550 4.270 -3.128 1.00 98.12 86 ALA A N 1
ATOM 673 C CA . ALA A 1 86 ? -7.895 3.053 -2.650 1.00 98.12 86 ALA A CA 1
ATOM 674 C C . ALA A 1 86 ? -7.762 1.998 -3.765 1.00 98.12 86 ALA A C 1
ATOM 676 O O . ALA A 1 86 ? -6.700 1.400 -3.924 1.00 98.12 86 ALA A O 1
ATOM 677 N N . TYR A 1 87 ? -8.807 1.810 -4.580 1.00 98.31 87 TYR A N 1
ATOM 678 C CA . TYR A 1 87 ? -8.781 0.920 -5.745 1.00 98.31 87 TYR A CA 1
ATOM 679 C C . TYR A 1 87 ? -7.791 1.393 -6.804 1.00 98.31 87 TYR A C 1
ATOM 681 O O . TYR A 1 87 ? -7.061 0.583 -7.376 1.00 98.31 87 TYR A O 1
ATOM 689 N N . GLY A 1 88 ? -7.718 2.707 -7.035 1.00 98.44 88 GLY A N 1
ATOM 690 C CA . GLY A 1 88 ? -6.724 3.316 -7.914 1.00 98.44 88 GLY A CA 1
ATOM 691 C C . GLY A 1 88 ? -5.301 2.942 -7.503 1.00 98.44 88 GLY A C 1
ATOM 692 O O . GLY A 1 88 ? -4.544 2.442 -8.332 1.00 98.44 88 GLY A O 1
ATOM 693 N N . PHE A 1 89 ? -4.954 3.092 -6.222 1.00 98.44 89 PHE A N 1
ATOM 694 C CA . PHE A 1 89 ? -3.641 2.678 -5.721 1.00 98.44 89 PHE A CA 1
ATOM 695 C C . PHE A 1 89 ? -3.431 1.162 -5.808 1.00 98.44 89 PHE A C 1
ATOM 697 O O . PHE A 1 89 ? -2.396 0.714 -6.305 1.00 98.44 89 PHE A O 1
ATOM 704 N N . TRP A 1 90 ? -4.416 0.369 -5.386 1.00 98.62 90 TRP A N 1
ATOM 705 C CA . TRP A 1 90 ? -4.333 -1.092 -5.416 1.00 98.62 90 TRP A CA 1
ATOM 706 C C . TRP A 1 90 ? -4.076 -1.641 -6.824 1.00 98.62 90 TRP A C 1
ATOM 708 O O . TRP A 1 90 ? -3.297 -2.573 -6.988 1.00 98.62 90 TRP A O 1
ATOM 718 N N . THR A 1 91 ? -4.682 -1.034 -7.847 1.00 98.50 91 THR A N 1
ATOM 719 C CA . THR A 1 91 ? -4.635 -1.519 -9.236 1.00 98.50 91 THR A CA 1
ATOM 720 C C . THR A 1 91 ? -3.711 -0.726 -10.157 1.00 98.50 91 THR A C 1
ATOM 722 O O . THR A 1 91 ? -3.693 -0.982 -11.363 1.00 98.50 91 THR A O 1
ATOM 725 N N . LEU A 1 92 ? -2.973 0.262 -9.638 1.00 98.38 92 LEU A N 1
ATOM 726 C CA . LEU A 1 92 ? -2.218 1.230 -10.450 1.00 98.38 92 LEU A CA 1
ATOM 727 C C . LEU A 1 92 ? -3.098 1.907 -11.525 1.00 98.38 92 LEU A C 1
ATOM 729 O O . LEU A 1 92 ? -2.717 2.048 -12.693 1.00 98.38 92 LEU A O 1
ATOM 733 N N . GLY A 1 93 ? -4.317 2.292 -11.140 1.00 97.81 93 GLY A N 1
ATOM 734 C CA . GLY A 1 93 ? -5.317 2.890 -12.025 1.00 97.81 93 GLY A CA 1
ATOM 735 C C . GLY A 1 93 ? -5.889 1.904 -13.047 1.00 97.81 93 GLY A C 1
ATOM 736 O O . GLY A 1 93 ? -6.111 2.282 -14.193 1.00 97.81 93 GLY A O 1
ATOM 737 N N . GLY A 1 94 ? -6.082 0.640 -12.659 1.00 97.50 94 GLY A N 1
ATOM 738 C CA . GLY A 1 94 ? -6.609 -0.429 -13.517 1.00 97.50 94 GLY A CA 1
ATOM 739 C C . GLY A 1 94 ? -5.572 -1.126 -14.409 1.00 97.50 94 GLY A C 1
ATOM 740 O O . GLY A 1 94 ? -5.948 -1.905 -15.288 1.00 97.50 94 GLY A O 1
ATOM 741 N N . ARG A 1 95 ? -4.274 -0.854 -14.211 1.00 97.00 95 ARG A N 1
ATOM 742 C CA . ARG A 1 95 ? -3.166 -1.514 -14.930 1.00 97.00 95 ARG A CA 1
ATOM 743 C C . ARG A 1 95 ? -2.890 -2.930 -14.423 1.00 97.00 95 ARG A C 1
ATOM 745 O O . ARG A 1 95 ? -2.366 -3.738 -15.187 1.00 97.00 95 ARG A O 1
ATOM 752 N N . LEU A 1 96 ? -3.220 -3.210 -13.162 1.00 97.50 96 LEU A N 1
ATOM 753 C CA . LEU A 1 96 ? -3.186 -4.547 -12.570 1.00 97.50 96 LEU A CA 1
ATOM 754 C C . LEU A 1 96 ? -4.579 -5.161 -12.641 1.00 97.50 96 LEU A C 1
ATOM 756 O O . LEU A 1 96 ? -5.564 -4.502 -12.300 1.00 97.50 96 LEU A O 1
ATOM 760 N N . LYS A 1 97 ? -4.656 -6.412 -13.095 1.00 95.75 97 LYS A N 1
ATOM 761 C CA . LYS A 1 97 ? -5.915 -7.131 -13.317 1.00 95.75 97 LYS A CA 1
ATOM 762 C C . LYS A 1 97 ? -5.774 -8.591 -12.908 1.00 95.75 97 LYS A C 1
ATOM 764 O O . LYS A 1 97 ? -4.669 -9.120 -12.850 1.00 95.75 97 LYS A O 1
ATOM 769 N N . GLY A 1 98 ? -6.909 -9.246 -12.693 1.00 96.25 98 GLY A N 1
ATOM 770 C CA . GLY A 1 98 ? -6.987 -10.683 -12.462 1.00 96.25 98 GLY A CA 1
ATOM 771 C C . GLY A 1 98 ? -7.578 -11.026 -11.104 1.00 96.25 98 GLY A C 1
ATOM 772 O O . GLY A 1 98 ? -7.618 -10.207 -10.188 1.00 96.25 98 GLY A O 1
ATOM 773 N N . GLU A 1 99 ? -7.997 -12.281 -10.968 1.00 97.12 99 GLU A N 1
ATOM 774 C CA . GLU A 1 99 ? -8.764 -12.752 -9.814 1.00 97.12 99 GLU A CA 1
ATOM 775 C C . GLU A 1 99 ? -8.043 -12.512 -8.478 1.00 97.12 99 GLU A C 1
ATOM 777 O O . GLU A 1 99 ? -8.664 -12.158 -7.480 1.00 97.12 99 GLU A O 1
ATOM 782 N N . ALA A 1 100 ? -6.715 -12.662 -8.442 1.00 95.81 100 ALA A N 1
ATOM 783 C CA . ALA A 1 100 ? -5.931 -12.399 -7.238 1.00 9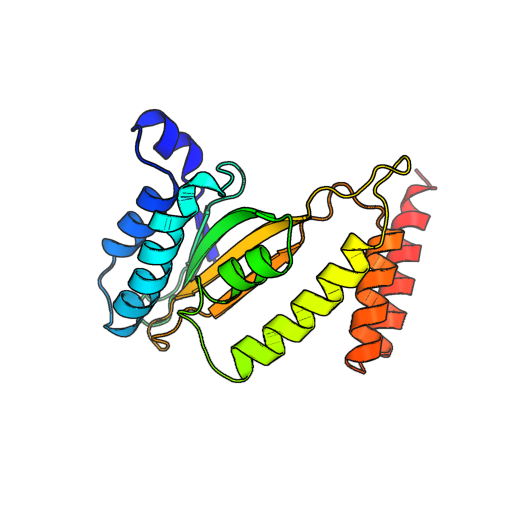5.81 100 ALA A CA 1
ATOM 784 C C . ALA A 1 100 ? -5.970 -10.917 -6.819 1.00 95.81 100 ALA A C 1
ATOM 786 O O . ALA A 1 100 ? -6.081 -10.624 -5.627 1.00 95.81 100 ALA A O 1
ATOM 787 N N . ILE A 1 101 ? -5.924 -9.992 -7.785 1.00 97.75 101 ILE A N 1
ATOM 788 C CA . ILE A 1 101 ? -6.030 -8.548 -7.538 1.00 97.75 101 ILE A CA 1
ATOM 789 C C . ILE A 1 101 ? -7.426 -8.216 -7.011 1.00 97.75 101 ILE A C 1
ATOM 791 O O . ILE A 1 101 ? -7.536 -7.513 -6.006 1.00 97.75 101 ILE A O 1
ATOM 795 N N . ASP A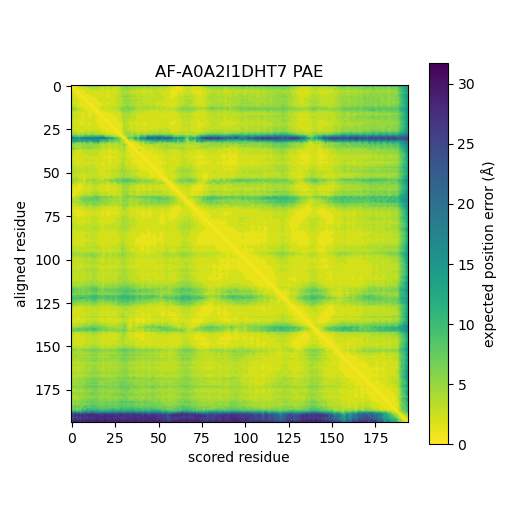 1 102 ? -8.474 -8.764 -7.627 1.00 97.88 102 ASP A N 1
ATOM 796 C CA . ASP A 1 102 ? -9.861 -8.496 -7.238 1.00 97.88 102 ASP A CA 1
ATOM 797 C C . ASP A 1 102 ? -10.184 -9.065 -5.849 1.00 97.88 102 ASP A C 1
ATOM 799 O O . ASP A 1 102 ? -10.682 -8.344 -4.983 1.00 97.88 102 ASP A O 1
ATOM 803 N N . ARG A 1 103 ? -9.820 -10.328 -5.582 1.00 97.12 103 ARG A N 1
ATOM 804 C CA . ARG A 1 103 ? -10.002 -10.953 -4.259 1.00 97.12 103 ARG A CA 1
ATOM 805 C C . ARG A 1 103 ? -9.202 -10.232 -3.177 1.00 97.12 103 ARG A C 1
ATOM 807 O O . ARG A 1 103 ? -9.711 -10.012 -2.080 1.00 97.12 103 ARG A O 1
ATOM 814 N N . GLY A 1 104 ? -7.969 -9.823 -3.476 1.00 96.88 104 GLY A N 1
ATOM 815 C CA . GLY A 1 104 ? -7.163 -9.045 -2.537 1.00 96.88 104 GLY A CA 1
ATOM 816 C C . GLY A 1 104 ? -7.783 -7.679 -2.226 1.00 96.88 104 GLY A C 1
ATOM 817 O O . GLY A 1 104 ? -7.800 -7.261 -1.066 1.00 96.88 104 GLY A O 1
ATOM 818 N N . PHE A 1 105 ? -8.374 -7.018 -3.226 1.00 98.12 105 PHE A N 1
ATOM 819 C CA . PHE A 1 105 ? -9.080 -5.760 -3.004 1.00 98.12 105 PHE A CA 1
ATOM 820 C C . PHE A 1 105 ? -10.339 -5.938 -2.153 1.00 98.12 105 PHE A C 1
ATOM 822 O O . PHE A 1 105 ? -10.583 -5.108 -1.284 1.00 98.12 105 PHE A O 1
ATOM 829 N N . GLN A 1 106 ? -11.102 -7.020 -2.336 1.00 97.12 106 GLN A N 1
ATOM 830 C CA . GLN A 1 106 ? -12.282 -7.306 -1.506 1.00 97.12 106 GLN A CA 1
ATOM 831 C C . GLN A 1 106 ? -11.925 -7.389 -0.015 1.00 97.12 106 GLN A C 1
ATOM 833 O O . GLN A 1 106 ? -12.665 -6.886 0.830 1.00 97.12 106 GLN A O 1
ATOM 838 N N . VAL A 1 107 ? -10.772 -7.977 0.322 1.00 96.44 107 VAL A N 1
ATOM 839 C CA . VAL A 1 107 ? -10.268 -8.005 1.705 1.00 96.44 107 VAL A CA 1
ATOM 840 C C . VAL A 1 107 ? -9.936 -6.593 2.196 1.00 96.44 107 VAL A C 1
ATOM 842 O O . VAL A 1 107 ? -10.354 -6.204 3.285 1.00 96.44 107 VAL A O 1
ATOM 845 N N . MET A 1 108 ? -9.230 -5.799 1.387 1.00 96.19 108 MET A N 1
ATOM 846 C CA . MET A 1 108 ? -8.885 -4.413 1.726 1.00 96.19 108 MET A CA 1
ATOM 847 C C . MET A 1 108 ? -10.139 -3.541 1.910 1.00 96.19 108 MET A C 1
ATOM 849 O O . MET A 1 108 ? -10.238 -2.806 2.890 1.00 96.19 108 MET A O 1
ATOM 853 N N . GLU A 1 109 ? -11.127 -3.667 1.022 1.00 96.62 109 GLU A N 1
ATOM 854 C CA . GLU A 1 109 ? -12.402 -2.947 1.073 1.00 96.62 109 GLU A CA 1
ATOM 855 C C . GLU A 1 109 ? -13.168 -3.226 2.371 1.00 96.62 109 GLU A C 1
ATOM 857 O O . GLU A 1 109 ? -13.732 -2.305 2.964 1.00 96.62 109 GLU A O 1
ATOM 862 N N . LYS A 1 110 ? -13.173 -4.478 2.837 1.00 94.62 110 LYS A N 1
ATOM 863 C CA . LYS A 1 110 ? -13.795 -4.846 4.115 1.00 94.62 110 LYS A CA 1
ATOM 864 C C . LYS A 1 110 ? -13.126 -4.135 5.286 1.00 94.62 110 LYS A C 1
ATOM 866 O O . LYS A 1 110 ? -13.809 -3.466 6.057 1.00 94.62 110 LYS A O 1
ATOM 871 N N . VAL A 1 111 ? -11.795 -4.208 5.376 1.00 95.81 111 VAL A N 1
ATOM 872 C CA . VAL A 1 111 ? -11.025 -3.517 6.428 1.00 95.81 111 VAL A CA 1
ATOM 873 C C . VAL A 1 111 ? -11.276 -2.011 6.379 1.00 95.81 111 VAL A C 1
ATOM 875 O O . VAL A 1 111 ? -11.564 -1.400 7.408 1.00 95.81 111 VAL A O 1
ATOM 878 N N . TRP A 1 112 ? -11.249 -1.425 5.179 1.00 95.94 112 TRP A N 1
ATOM 879 C CA . TRP A 1 112 ? -11.560 -0.017 4.965 1.00 95.94 112 TRP A CA 1
ATOM 880 C C . TRP A 1 112 ? -12.932 0.352 5.522 1.00 95.94 112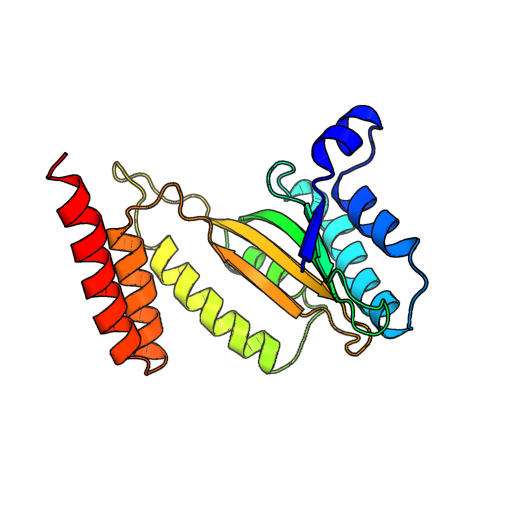 TRP A C 1
ATOM 882 O O . TRP A 1 112 ? -13.029 1.288 6.311 1.00 95.94 112 TRP A O 1
ATOM 892 N N . LYS A 1 113 ? -13.996 -0.357 5.125 1.00 93.94 113 LYS A N 1
ATOM 893 C CA . LYS A 1 113 ? -15.371 -0.040 5.545 1.00 93.94 113 LYS A CA 1
ATOM 894 C C . LYS A 1 113 ? -15.516 -0.106 7.062 1.00 93.94 113 LYS A C 1
ATOM 896 O O . LYS A 1 113 ? -16.087 0.813 7.646 1.00 93.94 113 LYS A O 1
ATOM 901 N N . THR A 1 114 ? -14.952 -1.135 7.691 1.00 92.56 114 THR A N 1
ATOM 902 C CA . THR A 1 114 ? -15.002 -1.298 9.149 1.00 92.56 114 THR A CA 1
ATOM 903 C C . THR A 1 114 ? -14.271 -0.164 9.865 1.00 92.56 114 THR A C 1
ATOM 905 O O . THR A 1 114 ? -14.813 0.403 10.809 1.00 92.56 114 THR A O 1
ATOM 908 N N . MET A 1 115 ? -13.080 0.223 9.399 1.00 92.81 115 MET A N 1
ATOM 909 C CA . MET A 1 115 ? -12.329 1.340 9.983 1.00 92.81 115 MET A CA 1
ATOM 910 C C . MET A 1 115 ? -13.002 2.697 9.755 1.00 92.81 115 MET A C 1
ATOM 912 O O . MET A 1 115 ? -13.076 3.523 10.663 1.00 92.81 115 MET A O 1
ATOM 916 N N . TYR A 1 116 ? -13.493 2.945 8.541 1.00 91.56 116 TYR A N 1
ATOM 917 C CA . TYR A 1 116 ? -14.057 4.237 8.157 1.00 91.56 116 TYR A CA 1
ATOM 918 C C . TYR A 1 116 ? -15.387 4.525 8.863 1.00 91.56 116 TYR A C 1
ATOM 920 O O . TYR A 1 116 ? -15.700 5.681 9.133 1.00 91.56 116 TYR A O 1
ATOM 928 N N . ALA A 1 117 ? -16.144 3.483 9.217 1.00 90.19 117 ALA A N 1
ATOM 929 C CA . ALA A 1 117 ? -17.378 3.601 9.993 1.00 90.19 117 ALA A CA 1
ATOM 930 C C . ALA A 1 117 ? -17.155 4.026 11.457 1.00 90.19 117 ALA A C 1
ATOM 932 O O . ALA A 1 117 ? -18.116 4.356 12.152 1.00 90.19 117 ALA A O 1
ATOM 933 N N . LYS A 1 118 ? -15.911 3.997 11.947 1.00 89.81 118 LYS A N 1
ATOM 934 C CA . LYS A 1 118 ? -15.580 4.283 13.342 1.00 89.81 118 LYS A CA 1
ATOM 935 C C . LYS A 1 118 ? -14.922 5.656 13.473 1.00 89.81 118 LYS A C 1
ATOM 937 O O . LYS A 1 118 ? -13.976 5.978 12.746 1.00 89.81 118 LYS A O 1
ATOM 942 N N . SER A 1 119 ? -15.408 6.438 14.434 1.00 89.31 119 SER A N 1
ATOM 943 C CA . SER A 1 119 ? -14.837 7.741 14.778 1.00 89.31 119 SER A CA 1
ATOM 944 C C . SER A 1 119 ? -13.444 7.606 15.385 1.00 89.31 119 SER A C 1
ATOM 946 O O . SER A 1 119 ? -13.136 6.636 16.079 1.00 89.31 119 SER A O 1
ATOM 948 N N . LEU A 1 120 ? -12.628 8.628 15.158 1.00 91.88 120 LEU A N 1
ATOM 949 C CA . LEU A 1 120 ? -11.327 8.791 15.797 1.00 91.88 120 LEU A CA 1
ATOM 950 C C . LEU A 1 120 ? -11.490 9.229 17.270 1.00 91.88 120 LEU A C 1
ATOM 952 O O . LEU A 1 120 ? -12.581 9.663 17.674 1.00 91.88 120 LEU A O 1
ATOM 956 N N . PRO A 1 121 ? -10.416 9.169 18.082 1.00 90.88 121 PRO A N 1
ATOM 957 C CA . PRO A 1 121 ? -10.395 9.704 19.437 1.00 90.88 121 PRO A CA 1
ATOM 958 C C . PRO A 1 121 ? -10.973 11.117 19.549 1.00 90.88 121 PRO A C 1
ATOM 960 O O . PRO A 1 121 ? -10.721 11.996 18.721 1.00 90.88 121 PRO A O 1
ATOM 963 N N . GLY A 1 122 ? -11.783 11.331 20.591 1.00 89.88 122 GLY A N 1
ATOM 964 C CA . GLY A 1 122 ? -12.534 12.576 20.780 1.00 89.88 122 GLY A CA 1
ATOM 965 C C . GLY A 1 122 ? -13.752 12.726 19.860 1.00 89.88 122 GLY A C 1
ATOM 966 O O . GLY A 1 122 ? -14.162 13.850 19.592 1.00 89.88 122 GLY A O 1
ATOM 967 N N . MET A 1 123 ? -14.310 11.614 19.359 1.00 88.19 123 MET A N 1
ATOM 968 C CA . MET A 1 123 ? -15.477 11.578 18.458 1.00 88.19 123 MET A CA 1
ATOM 969 C C . MET A 1 123 ? -15.281 12.340 17.140 1.00 88.19 123 MET A C 1
ATOM 971 O O . MET A 1 123 ? -16.249 12.752 16.500 1.00 88.19 123 MET A O 1
ATOM 975 N N . LYS A 1 124 ? -14.029 12.518 16.709 1.00 90.81 124 LYS A N 1
ATOM 976 C CA . LYS A 1 124 ? -13.731 13.216 15.459 1.00 90.81 124 LYS A CA 1
ATOM 977 C C . LYS A 1 124 ? -14.173 12.363 14.264 1.00 90.81 124 LYS A C 1
ATOM 979 O O . LYS A 1 124 ? -13.904 11.154 14.254 1.00 90.81 124 LYS A O 1
ATOM 984 N N . PRO A 1 125 ? -14.830 12.959 13.254 1.00 90.56 125 PRO A N 1
ATOM 985 C CA . PRO A 1 125 ? -15.153 12.244 12.030 1.00 90.56 125 PRO A CA 1
ATOM 986 C C . PRO A 1 125 ? -13.867 11.853 11.297 1.00 90.56 125 PRO A C 1
ATOM 988 O O . PRO A 1 125 ? -12.857 12.558 11.359 1.00 90.56 125 PRO A O 1
ATOM 991 N N . ARG A 1 126 ? -13.908 10.729 10.581 1.00 93.12 126 ARG A N 1
ATOM 992 C CA . ARG A 1 126 ? -12.793 10.301 9.740 1.00 93.12 126 ARG A CA 1
ATOM 993 C C . ARG A 1 126 ? -12.913 10.929 8.353 1.00 93.12 126 ARG A C 1
ATOM 995 O O . ARG A 1 126 ? -13.821 10.596 7.598 1.00 93.12 126 ARG A O 1
ATOM 1002 N N . GLU A 1 127 ? -11.987 11.823 8.017 1.00 93.81 127 GLU A N 1
ATOM 1003 C CA . GLU A 1 127 ? -11.930 12.475 6.697 1.00 93.81 127 GLU A CA 1
ATOM 1004 C C . GLU A 1 127 ? -11.134 11.672 5.658 1.00 93.81 127 GLU A C 1
ATOM 1006 O O . GLU A 1 127 ? -11.342 11.813 4.453 1.00 93.81 127 GLU A O 1
ATOM 1011 N N . TYR A 1 128 ? -10.184 10.862 6.125 1.00 95.31 128 TYR A N 1
ATOM 1012 C CA . TYR A 1 128 ? -9.342 9.989 5.315 1.00 95.31 128 TYR A CA 1
ATOM 1013 C C . TYR A 1 128 ? -8.744 8.878 6.184 1.00 95.31 128 TYR A C 1
ATOM 1015 O O . TYR A 1 128 ? -8.719 8.973 7.412 1.00 95.31 128 TYR A O 1
ATOM 1023 N N . ILE A 1 129 ? -8.218 7.836 5.543 1.00 95.88 129 ILE A N 1
ATOM 1024 C CA . ILE A 1 129 ? -7.317 6.869 6.176 1.00 95.88 129 ILE A CA 1
ATOM 1025 C C . ILE A 1 129 ? -5.910 7.100 5.606 1.00 95.88 129 ILE A C 1
ATOM 1027 O O . ILE A 1 129 ? -5.741 7.139 4.381 1.00 95.88 129 ILE A O 1
ATOM 1031 N N . PRO A 1 130 ? -4.887 7.286 6.456 1.00 96.62 130 PRO A N 1
ATOM 1032 C CA . PRO A 1 130 ? -3.514 7.353 5.995 1.00 96.62 130 PRO A CA 1
ATOM 1033 C C . PRO A 1 130 ? -3.033 5.959 5.566 1.00 96.62 130 PRO A C 1
ATOM 1035 O O . PRO A 1 130 ? -3.167 4.983 6.299 1.00 96.62 130 PRO A O 1
ATOM 1038 N N . PHE A 1 131 ? -2.453 5.865 4.372 1.00 97.56 131 PHE A N 1
ATOM 1039 C CA . PHE A 1 131 ? -1.869 4.636 3.840 1.00 97.56 131 PHE A CA 1
ATOM 1040 C C . PHE A 1 131 ? -0.391 4.808 3.535 1.00 97.56 131 PHE A C 1
ATOM 1042 O O . PHE A 1 131 ? 0.056 5.882 3.124 1.00 97.56 131 PHE A O 1
ATOM 1049 N N . ILE A 1 132 ? 0.335 3.699 3.644 1.00 98.06 132 ILE A N 1
ATOM 1050 C CA . ILE A 1 132 ? 1.533 3.458 2.844 1.00 98.06 132 ILE A CA 1
ATOM 1051 C C . ILE A 1 132 ? 1.178 2.356 1.846 1.00 98.06 132 ILE A C 1
ATOM 1053 O O . ILE A 1 132 ? 0.658 1.309 2.224 1.00 98.06 132 ILE A O 1
ATOM 1057 N N . TRP A 1 133 ? 1.442 2.585 0.570 1.00 98.12 133 TRP A N 1
ATOM 1058 C CA . TRP A 1 133 ? 1.289 1.600 -0.496 1.00 98.12 133 TRP A CA 1
ATOM 1059 C C . TRP A 1 133 ? 2.660 1.076 -0.874 1.00 98.12 133 TRP A C 1
ATOM 1061 O O . TRP A 1 133 ? 3.605 1.861 -0.903 1.00 98.12 133 TRP A O 1
ATOM 1071 N N . ASN A 1 134 ? 2.778 -0.213 -1.189 1.00 97.12 134 ASN A N 1
ATOM 1072 C CA . ASN A 1 134 ? 3.923 -0.703 -1.941 1.00 97.12 134 ASN A CA 1
ATOM 1073 C C . ASN A 1 134 ? 3.534 -1.491 -3.178 1.00 97.12 134 ASN A C 1
ATOM 1075 O O . ASN A 1 134 ? 2.486 -2.131 -3.212 1.00 97.12 134 ASN A O 1
ATOM 1079 N N . TRP A 1 135 ? 4.428 -1.451 -4.159 1.00 98.06 135 TRP A N 1
ATOM 1080 C CA . TRP A 1 135 ? 4.405 -2.341 -5.310 1.00 98.06 135 TRP A CA 1
ATOM 1081 C C . TRP A 1 135 ? 5.749 -3.044 -5.403 1.00 98.06 135 TRP A C 1
ATOM 1083 O O . TRP A 1 135 ? 6.798 -2.396 -5.445 1.00 98.06 135 TRP A O 1
ATOM 1093 N N . GLU A 1 136 ? 5.700 -4.369 -5.372 1.00 96.56 136 GLU A N 1
ATOM 1094 C CA . GLU A 1 136 ? 6.853 -5.254 -5.486 1.00 96.56 136 GLU A CA 1
ATOM 1095 C C . GLU A 1 136 ? 7.053 -5.626 -6.954 1.00 96.56 136 GLU A C 1
ATOM 1097 O O . GLU A 1 136 ? 6.153 -6.186 -7.571 1.00 96.56 136 GLU A O 1
ATOM 1102 N N . VAL A 1 137 ? 8.222 -5.304 -7.506 1.00 94.75 137 VAL A N 1
ATOM 1103 C CA . VAL A 1 137 ? 8.660 -5.752 -8.832 1.00 94.75 137 VAL A CA 1
ATOM 1104 C C . VAL A 1 137 ? 9.766 -6.788 -8.670 1.00 94.75 137 VAL A C 1
ATOM 1106 O O . VAL A 1 137 ? 10.658 -6.634 -7.826 1.00 94.75 137 VAL A O 1
ATOM 1109 N N . ALA A 1 138 ? 9.699 -7.847 -9.471 1.00 91.62 138 ALA A N 1
ATOM 1110 C CA . ALA A 1 138 ? 10.586 -8.997 -9.377 1.00 91.62 138 ALA A CA 1
ATOM 1111 C C . ALA A 1 138 ? 11.012 -9.481 -10.776 1.00 91.62 138 ALA A C 1
ATOM 1113 O O . ALA A 1 138 ? 10.294 -9.246 -11.747 1.00 91.62 138 ALA A O 1
ATOM 1114 N N . PRO A 1 139 ? 12.154 -10.182 -10.896 1.00 87.19 139 PRO A N 1
ATOM 1115 C CA . PRO A 1 139 ? 12.593 -10.805 -12.149 1.00 87.19 139 PRO A CA 1
ATOM 1116 C C . PRO A 1 139 ? 11.591 -11.796 -12.753 1.00 87.19 139 PRO A C 1
ATOM 1118 O O . PRO A 1 139 ? 11.606 -12.024 -13.956 1.00 87.19 139 PRO A O 1
ATOM 1121 N N . THR A 1 140 ? 10.735 -12.397 -11.927 1.00 86.75 140 THR A N 1
ATOM 1122 C CA . THR A 1 140 ? 9.811 -13.471 -12.314 1.00 86.75 140 THR A CA 1
ATOM 1123 C C . THR A 1 140 ? 8.441 -12.980 -12.763 1.00 86.75 140 THR A C 1
ATOM 1125 O O . THR A 1 140 ? 7.725 -13.724 -13.426 1.00 86.75 140 THR A O 1
ATOM 1128 N N . ASP A 1 141 ? 8.084 -11.736 -12.438 1.00 86.06 141 ASP A N 1
ATOM 1129 C CA . ASP A 1 141 ? 6.717 -11.236 -12.551 1.00 86.06 141 ASP A CA 1
ATOM 1130 C C . ASP A 1 141 ? 6.695 -9.898 -13.289 1.00 86.06 141 ASP A C 1
ATOM 1132 O O . ASP A 1 141 ? 7.325 -8.921 -12.883 1.00 86.06 141 ASP A O 1
ATOM 1136 N N . SER A 1 142 ? 5.956 -9.853 -14.399 1.00 86.62 142 SER A N 1
ATOM 1137 C CA . SER A 1 142 ? 5.786 -8.625 -15.191 1.00 86.62 142 SER A CA 1
ATOM 1138 C C . SER A 1 142 ? 4.765 -7.657 -14.582 1.00 86.62 142 SER A C 1
ATOM 1140 O O . SER A 1 142 ? 4.795 -6.461 -14.885 1.00 86.62 142 SER A O 1
ATOM 1142 N N . ASP A 1 143 ? 3.903 -8.159 -13.696 1.00 94.94 143 ASP A N 1
ATOM 1143 C CA . ASP A 1 143 ? 2.927 -7.374 -12.950 1.00 94.94 143 ASP A CA 1
ATOM 1144 C C . ASP A 1 143 ? 3.425 -7.113 -11.523 1.00 94.94 143 ASP A C 1
ATOM 1146 O O . ASP A 1 143 ? 3.721 -8.058 -10.790 1.00 94.94 143 ASP A O 1
ATOM 1150 N N . PRO A 1 144 ? 3.499 -5.839 -11.098 1.00 96.19 144 PRO A N 1
ATOM 1151 C CA . PRO A 1 144 ? 3.820 -5.504 -9.723 1.00 96.19 144 PRO A CA 1
ATOM 1152 C C . PRO A 1 144 ? 2.785 -6.059 -8.745 1.00 96.19 144 PRO A C 1
ATOM 1154 O O . PRO A 1 144 ? 1.581 -5.930 -8.968 1.00 96.19 144 PRO A O 1
ATOM 1157 N N . ILE A 1 145 ? 3.246 -6.584 -7.611 1.00 97.06 145 ILE A N 1
ATOM 1158 C CA . ILE A 1 145 ? 2.359 -7.087 -6.556 1.00 97.06 145 ILE A CA 1
ATOM 1159 C C . ILE A 1 145 ? 2.053 -5.946 -5.573 1.00 97.06 145 ILE A C 1
ATOM 1161 O O . ILE A 1 145 ? 2.982 -5.459 -4.915 1.00 97.06 145 ILE A O 1
ATOM 1165 N N . PRO A 1 146 ? 0.786 -5.507 -5.440 1.00 97.94 146 PRO A N 1
ATOM 1166 C CA . PRO A 1 146 ? 0.419 -4.419 -4.545 1.00 97.94 146 PRO A CA 1
ATOM 1167 C C . PRO A 1 146 ? 0.351 -4.882 -3.083 1.00 97.94 146 PRO A C 1
ATOM 1169 O O . PRO A 1 146 ? 0.029 -6.030 -2.769 1.00 97.94 146 PRO A O 1
ATOM 1172 N N . LYS A 1 147 ? 0.614 -3.960 -2.157 1.00 98.12 147 LYS A N 1
ATOM 1173 C CA . LYS A 1 147 ? 0.361 -4.128 -0.722 1.00 98.12 147 LYS A CA 1
ATOM 1174 C C . LYS A 1 147 ? -0.064 -2.805 -0.108 1.00 98.12 147 LYS A C 1
ATOM 1176 O O . LYS A 1 147 ? 0.565 -1.777 -0.349 1.00 98.12 147 LYS A O 1
ATOM 1181 N N . ALA A 1 148 ? -1.095 -2.854 0.724 1.00 97.56 148 ALA A N 1
ATOM 1182 C CA . ALA A 1 148 ? -1.614 -1.701 1.440 1.00 97.56 148 ALA A CA 1
ATOM 1183 C C . ALA A 1 148 ? -1.267 -1.808 2.929 1.00 97.56 148 ALA A C 1
ATOM 1185 O O . ALA A 1 148 ? -1.464 -2.858 3.539 1.00 97.56 148 ALA A O 1
ATOM 1186 N N . TYR A 1 149 ? -0.769 -0.722 3.511 1.00 97.44 149 TYR A N 1
ATOM 1187 C CA . TYR A 1 149 ? -0.540 -0.583 4.945 1.00 97.44 149 TYR A CA 1
ATOM 1188 C C . TYR A 1 149 ? -1.454 0.514 5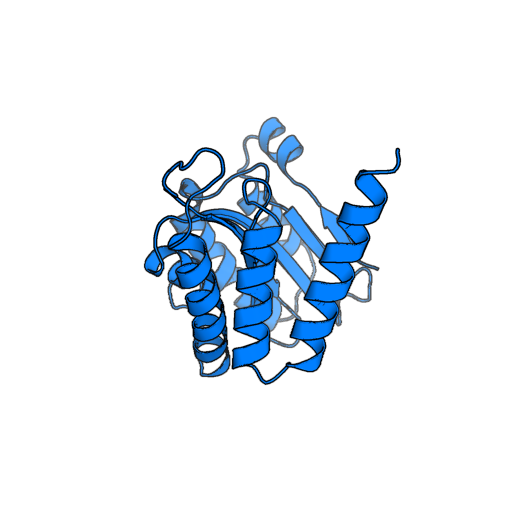.467 1.00 97.44 149 TYR A C 1
ATOM 1190 O O . TYR A 1 149 ? -1.223 1.693 5.195 1.00 97.44 149 TYR A O 1
ATOM 1198 N N . PHE A 1 150 ? -2.463 0.120 6.235 1.00 96.62 150 PHE A N 1
ATOM 1199 C CA . PHE A 1 150 ? -3.293 1.043 6.994 1.00 96.62 150 PHE A CA 1
ATOM 1200 C C . PHE A 1 150 ? -2.433 1.654 8.103 1.00 96.62 150 PHE A C 1
ATOM 1202 O O . PHE A 1 150 ? -1.829 0.928 8.893 1.00 96.62 150 PHE A O 1
ATOM 1209 N N . GLN A 1 151 ? -2.323 2.978 8.139 1.00 95.25 151 GLN A N 1
ATOM 1210 C CA . GLN A 1 151 ? -1.688 3.682 9.248 1.00 95.25 151 GLN A CA 1
ATOM 1211 C C . GLN A 1 151 ? -2.763 3.972 10.295 1.00 95.25 151 GLN A C 1
ATOM 1213 O O . GLN A 1 151 ? -3.767 4.609 9.989 1.00 95.25 151 GLN A O 1
ATOM 1218 N N . VAL A 1 152 ? -2.543 3.478 11.512 1.00 94.44 152 VAL A N 1
ATOM 1219 C CA . VAL A 1 152 ? -3.540 3.451 12.598 1.00 94.44 152 VAL A CA 1
ATOM 1220 C C . VAL A 1 152 ? -3.072 4.214 13.839 1.00 94.44 152 VAL A C 1
ATOM 1222 O O . VAL A 1 152 ? -3.566 3.992 14.933 1.00 94.44 152 VAL A O 1
ATOM 1225 N N . LEU A 1 153 ? -2.076 5.092 13.687 1.00 89.31 153 LEU A N 1
ATOM 1226 C CA . LEU A 1 153 ? -1.439 5.791 14.813 1.00 89.31 153 LEU A CA 1
ATOM 1227 C C . LEU A 1 153 ? -2.399 6.719 15.570 1.00 89.31 153 LEU A C 1
ATOM 1229 O O . LEU A 1 153 ? -2.183 6.986 16.747 1.00 89.31 153 LEU A O 1
ATOM 1233 N N . ASP A 1 154 ? -3.445 7.192 14.895 1.00 90.88 154 ASP A N 1
ATOM 1234 C CA . ASP A 1 154 ? -4.464 8.062 15.478 1.00 90.88 154 ASP A CA 1
ATOM 1235 C C . ASP A 1 154 ? -5.691 7.277 15.974 1.00 90.88 154 ASP A C 1
ATOM 1237 O O . ASP A 1 154 ? -6.669 7.881 16.407 1.00 90.88 154 ASP A O 1
ATOM 1241 N N . ASP A 1 155 ? -5.687 5.944 15.880 1.00 93.19 155 ASP A N 1
ATOM 1242 C CA . ASP A 1 155 ? -6.815 5.085 16.235 1.00 93.19 155 ASP A CA 1
ATOM 1243 C C . ASP A 1 155 ? -6.697 4.528 17.661 1.00 93.19 155 ASP A C 1
ATOM 1245 O O . ASP A 1 155 ? -5.611 4.368 18.212 1.00 93.19 155 ASP A O 1
ATOM 1249 N N . TYR A 1 156 ? -7.837 4.177 18.266 1.00 90.31 156 TYR A N 1
ATOM 1250 C CA . TYR A 1 156 ? -7.824 3.389 19.497 1.00 90.31 156 TYR A CA 1
ATOM 1251 C C . TYR A 1 156 ? -7.415 1.947 19.198 1.00 90.31 156 TYR A C 1
ATOM 1253 O O . TYR A 1 156 ? -8.018 1.289 18.348 1.00 90.31 156 TYR A O 1
ATOM 1261 N N . ASP A 1 157 ? -6.493 1.391 19.979 1.00 91.25 157 ASP A N 1
ATOM 1262 C CA . ASP A 1 157 ? -6.067 0.002 19.779 1.00 91.25 157 ASP A CA 1
ATOM 1263 C C . ASP A 1 157 ? -7.212 -1.008 19.970 1.00 91.25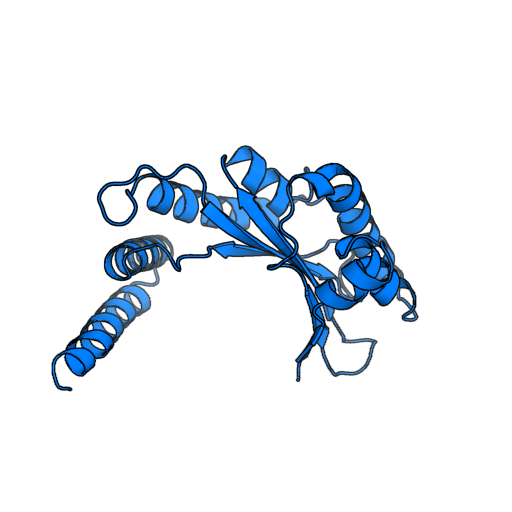 157 ASP A C 1
ATOM 1265 O O . ASP A 1 157 ? -7.236 -2.063 19.336 1.00 91.25 157 ASP A O 1
ATOM 1269 N N . SER A 1 158 ? -8.210 -0.681 20.799 1.00 89.25 158 SER A N 1
ATOM 1270 C CA . SER A 1 158 ? -9.429 -1.487 20.958 1.00 89.25 158 SER A CA 1
ATOM 1271 C C . SER A 1 158 ? -10.265 -1.554 19.676 1.00 89.25 158 SER A C 1
ATOM 1273 O O . SER A 1 158 ? -10.782 -2.616 19.333 1.00 89.25 158 SER A O 1
ATOM 1275 N N . LEU A 1 159 ? -10.352 -0.448 18.936 1.00 90.88 159 LEU A N 1
ATOM 1276 C CA . LEU A 1 159 ? -11.017 -0.375 17.636 1.00 90.88 159 LEU A CA 1
ATOM 1277 C C . LEU A 1 159 ? -10.243 -1.186 16.596 1.00 90.88 159 LEU A C 1
ATOM 1279 O O . LEU A 1 159 ? -10.842 -1.961 15.853 1.00 90.88 159 LEU A O 1
ATOM 1283 N N . ILE A 1 160 ? -8.913 -1.073 16.575 1.00 94.00 160 ILE A N 1
ATOM 1284 C CA . ILE A 1 160 ? -8.072 -1.872 15.673 1.00 94.00 160 ILE A CA 1
ATOM 1285 C C . ILE A 1 160 ? -8.186 -3.368 15.988 1.00 94.00 160 ILE A C 1
ATOM 1287 O O . ILE A 1 160 ? -8.310 -4.183 15.074 1.00 94.00 160 ILE A O 1
ATOM 1291 N N . THR A 1 161 ? -8.252 -3.729 17.270 1.00 94.25 161 THR A N 1
ATOM 1292 C CA . THR A 1 161 ? -8.508 -5.105 17.722 1.00 94.25 161 THR A CA 1
ATOM 1293 C C . THR A 1 161 ? -9.851 -5.621 17.194 1.00 94.25 161 THR A C 1
ATOM 1295 O O . THR A 1 161 ? -9.930 -6.746 16.698 1.00 94.25 161 THR A O 1
ATOM 1298 N N . GLU A 1 162 ? -10.915 -4.813 17.250 1.00 92.94 162 GLU A N 1
ATOM 1299 C CA . GLU A 1 162 ? -12.232 -5.168 16.697 1.00 92.94 162 GLU A CA 1
ATOM 1300 C C . GLU A 1 162 ? -12.148 -5.427 15.183 1.00 92.94 162 GLU A C 1
ATOM 1302 O O . GLU A 1 162 ? -12.615 -6.459 14.704 1.00 92.94 162 GLU A O 1
ATOM 1307 N N . VAL A 1 163 ? -11.478 -4.543 14.436 1.00 94.56 163 VAL A N 1
ATOM 1308 C CA . VAL A 1 163 ? -11.293 -4.679 12.980 1.00 94.56 163 VAL A CA 1
ATOM 1309 C C . VAL A 1 163 ? -10.539 -5.968 12.632 1.00 94.56 163 VAL A C 1
ATOM 1311 O O . VAL A 1 163 ? -10.986 -6.727 11.771 1.00 94.56 163 VAL A O 1
ATOM 1314 N N . ILE A 1 164 ? -9.419 -6.241 13.310 1.00 95.50 164 ILE A N 1
ATOM 1315 C CA . ILE A 1 164 ? -8.586 -7.429 13.063 1.00 95.50 164 ILE A CA 1
ATOM 1316 C C . ILE A 1 164 ? -9.350 -8.712 13.394 1.00 95.50 164 ILE A C 1
ATOM 1318 O O . ILE A 1 164 ? -9.338 -9.662 12.613 1.00 95.50 164 ILE A O 1
ATOM 1322 N N . THR A 1 165 ? -10.032 -8.750 14.539 1.00 95.50 165 THR A N 1
ATOM 1323 C CA . THR A 1 165 ? -10.767 -9.945 14.983 1.00 95.50 165 THR A CA 1
ATOM 1324 C C . THR A 1 165 ? -11.973 -10.241 14.100 1.00 95.50 165 THR A C 1
ATOM 1326 O O . THR A 1 165 ? -12.214 -11.408 13.791 1.00 95.50 165 THR A O 1
ATOM 1329 N N . CYS A 1 166 ? -12.671 -9.205 13.626 1.00 93.44 166 CYS A N 1
ATOM 1330 C CA . CYS A 1 166 ? -13.729 -9.333 12.628 1.00 93.44 166 CYS A CA 1
ATOM 1331 C C . CYS A 1 166 ? -13.187 -9.940 11.324 1.00 93.44 166 CYS A C 1
ATOM 1333 O O . CYS A 1 166 ? -13.694 -10.964 10.865 1.00 93.44 166 CYS A O 1
ATOM 1335 N N . LEU A 1 167 ? -12.091 -9.387 10.785 1.00 95.00 167 LEU A N 1
ATOM 1336 C CA . LEU A 1 167 ? -11.453 -9.911 9.575 1.00 95.00 167 LEU A CA 1
ATOM 1337 C C . LEU A 1 167 ? -11.021 -11.376 9.741 1.00 95.00 167 LEU A C 1
ATOM 1339 O O . LEU A 1 167 ? -11.282 -12.201 8.870 1.00 95.00 167 LEU A O 1
ATOM 1343 N N . PHE A 1 168 ? -10.365 -11.713 10.852 1.00 96.44 168 PHE A N 1
ATOM 1344 C CA . PHE A 1 168 ? -9.945 -13.085 11.131 1.00 96.44 168 PHE A CA 1
ATOM 1345 C C . PHE A 1 168 ? -11.136 -14.038 11.227 1.00 96.44 168 PHE A C 1
ATOM 1347 O O . PHE A 1 168 ? -11.067 -15.134 10.677 1.00 96.44 168 PHE A O 1
ATOM 1354 N N . GLY A 1 169 ? -12.238 -13.622 11.854 1.00 94.25 169 GLY A N 1
ATOM 1355 C CA . GLY A 1 169 ? -13.477 -14.398 11.884 1.00 94.25 169 GLY A CA 1
ATOM 1356 C C . GLY A 1 169 ? -14.013 -14.697 10.482 1.00 94.25 169 GLY A C 1
ATOM 1357 O O . GLY A 1 169 ? -14.292 -15.853 10.171 1.00 94.25 169 GLY A O 1
ATOM 1358 N N . GLU A 1 170 ? -14.079 -13.688 9.609 1.00 91.62 170 GLU A N 1
ATOM 1359 C CA . GLU A 1 170 ? -14.532 -13.861 8.220 1.00 91.62 170 GLU A CA 1
ATOM 1360 C C . GLU A 1 170 ? -13.620 -14.768 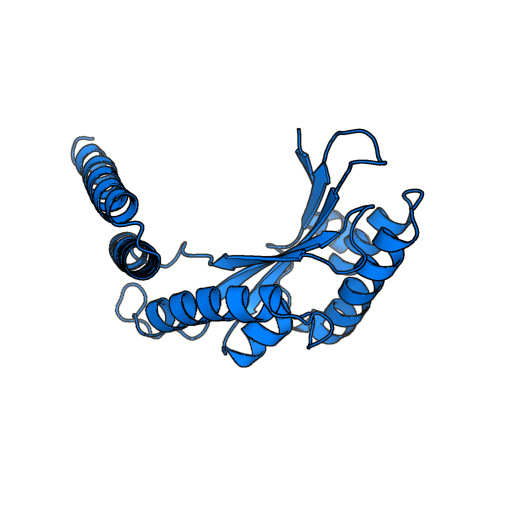7.383 1.00 91.62 170 GLU A C 1
ATOM 1362 O O . GLU A 1 170 ? -14.095 -15.458 6.482 1.00 91.62 170 GLU A O 1
ATOM 1367 N N . LEU A 1 171 ? -12.317 -14.780 7.673 1.00 94.31 171 LEU A N 1
ATOM 1368 C CA . LEU A 1 171 ? -11.345 -15.661 7.020 1.00 94.31 171 LEU A CA 1
ATOM 1369 C C . LEU A 1 171 ? -11.323 -17.080 7.618 1.00 94.31 171 LEU A C 1
ATOM 1371 O O . LEU A 1 171 ? -10.564 -17.930 7.152 1.00 94.31 171 LEU A O 1
ATOM 1375 N N . GLY A 1 172 ? -12.134 -17.350 8.647 1.00 96.56 172 GLY A N 1
ATOM 1376 C CA . GLY A 1 172 ? -12.152 -18.627 9.365 1.00 96.56 172 GLY A CA 1
ATOM 1377 C C . GLY A 1 172 ? -10.970 -18.820 10.321 1.00 96.56 172 GLY A C 1
ATOM 1378 O O . GLY A 1 172 ? -10.744 -19.921 10.815 1.00 96.56 172 GLY A O 1
ATOM 1379 N N . TRP A 1 173 ? -10.207 -17.767 10.614 1.00 97.50 173 TRP A N 1
ATOM 1380 C CA . TRP A 1 173 ? -9.029 -17.784 11.488 1.00 97.50 173 TRP A CA 1
ATOM 1381 C C . TRP A 1 173 ? -9.418 -17.534 12.950 1.00 97.50 173 TRP A C 1
ATOM 1383 O O . TRP A 1 173 ? -8.878 -16.656 13.627 1.00 97.50 173 TRP A O 1
ATOM 1393 N N . THR A 1 174 ? -10.380 -18.303 13.455 1.00 96.12 174 THR A N 1
ATOM 1394 C CA . THR A 1 174 ? -10.977 -18.111 14.788 1.00 96.12 174 THR A CA 1
ATOM 1395 C C . THR A 1 174 ? -9.945 -18.168 15.917 1.00 96.12 174 THR A C 1
ATOM 1397 O O . THR A 1 174 ? -9.981 -17.343 16.829 1.00 96.12 174 THR A O 1
ATOM 1400 N N . GLU A 1 175 ? -8.964 -19.069 15.828 1.00 97.56 175 GLU A N 1
ATOM 1401 C CA . GLU A 1 175 ? -7.855 -19.153 16.787 1.00 97.56 175 GLU A CA 1
ATOM 1402 C C . GLU A 1 175 ? -6.999 -17.879 16.809 1.00 97.56 175 GLU A C 1
ATOM 1404 O O . GLU A 1 175 ? -6.613 -17.401 17.880 1.00 97.56 175 GLU A O 1
ATOM 1409 N N . HIS A 1 176 ? -6.755 -17.276 15.642 1.00 97.88 176 HIS A N 1
ATOM 1410 C CA . HIS A 1 176 ? -5.995 -16.031 15.544 1.00 97.88 176 HIS A CA 1
ATOM 1411 C C . HIS A 1 176 ? -6.785 -14.868 16.150 1.00 97.88 176 HIS A C 1
ATOM 1413 O O . HIS A 1 176 ? -6.205 -14.040 16.852 1.00 97.88 176 HIS A O 1
ATOM 1419 N N . ALA A 1 177 ? -8.107 -14.829 15.944 1.00 96.88 177 ALA A N 1
ATOM 1420 C CA . ALA A 1 177 ? -8.979 -13.828 16.559 1.00 96.88 177 ALA A CA 1
ATOM 1421 C C . ALA A 1 177 ? -8.933 -13.912 18.094 1.00 96.88 177 ALA A C 1
ATOM 1423 O O . ALA A 1 177 ? -8.694 -12.903 18.761 1.00 96.88 177 ALA A O 1
ATOM 1424 N N . MET A 1 178 ? -9.078 -15.116 18.657 1.00 96.12 178 MET A N 1
ATOM 1425 C CA . MET A 1 178 ? -9.003 -15.334 20.108 1.00 96.12 178 MET A CA 1
ATOM 1426 C C . MET A 1 178 ? -7.627 -14.958 20.668 1.00 96.12 178 MET A C 1
ATOM 1428 O O . MET A 1 178 ? -7.526 -14.217 21.649 1.00 96.12 178 MET A O 1
ATOM 1432 N N . THR A 1 179 ? -6.557 -15.420 20.019 1.00 96.62 179 THR A N 1
ATOM 1433 C CA . THR A 1 179 ? -5.179 -15.160 20.453 1.00 96.62 179 THR A CA 1
ATOM 1434 C C . THR A 1 179 ? -4.857 -13.667 20.427 1.00 96.62 179 THR A C 1
ATOM 1436 O O . THR A 1 179 ? -4.277 -13.149 21.384 1.00 96.62 179 THR A O 1
ATOM 1439 N N . HIS A 1 180 ? -5.288 -12.949 19.386 1.00 95.56 180 HIS A N 1
ATOM 1440 C CA . HIS A 1 180 ? -5.090 -11.506 19.273 1.00 95.56 180 HIS A CA 1
ATOM 1441 C C . HIS A 1 180 ? -5.735 -10.749 20.447 1.00 95.56 180 HIS A C 1
ATOM 1443 O O . HIS A 1 180 ? -5.071 -9.938 21.091 1.00 95.56 180 HIS A O 1
ATOM 1449 N N . GLN A 1 181 ? -6.981 -11.078 20.806 1.00 93.19 181 GLN A N 1
ATOM 1450 C CA . GLN A 1 181 ? -7.668 -10.460 21.950 1.00 93.19 181 GLN A CA 1
ATOM 1451 C C . GLN A 1 181 ? -6.961 -10.729 23.287 1.00 93.19 181 GLN A C 1
ATOM 1453 O O . GLN A 1 181 ? -6.899 -9.845 24.146 1.00 93.19 181 GLN A O 1
ATOM 1458 N N . ILE A 1 182 ? -6.429 -11.939 23.482 1.00 93.81 182 ILE A N 1
ATOM 1459 C CA . ILE A 1 182 ? -5.687 -12.302 24.699 1.00 93.81 182 ILE A CA 1
ATOM 1460 C C . ILE A 1 182 ? -4.385 -11.500 24.794 1.00 93.81 182 ILE A C 1
ATOM 1462 O O . ILE A 1 182 ? -4.084 -10.954 25.858 1.00 93.81 182 ILE A O 1
ATOM 1466 N N . ILE A 1 183 ? -3.618 -11.419 23.701 1.00 93.44 183 ILE A N 1
ATOM 1467 C CA . ILE A 1 183 ? -2.350 -10.675 23.656 1.00 93.44 183 ILE A CA 1
ATOM 1468 C C . ILE A 1 183 ? -2.597 -9.189 23.909 1.00 93.44 183 ILE A C 1
ATOM 1470 O O . ILE A 1 183 ? -1.906 -8.605 24.742 1.00 93.44 183 ILE A O 1
ATOM 1474 N N . GLN A 1 184 ? -3.619 -8.612 23.271 1.00 91.31 184 G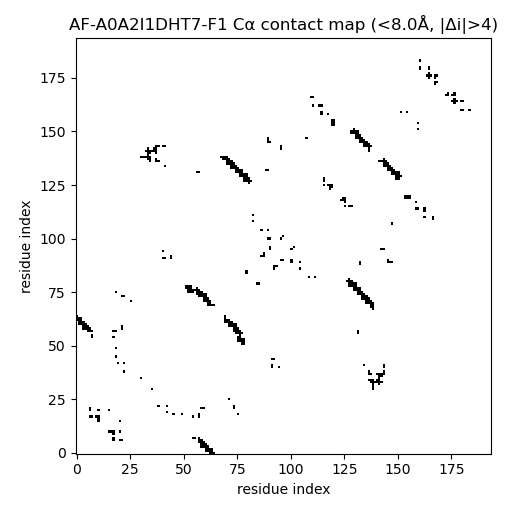LN A N 1
ATOM 1475 C CA . GLN A 1 184 ? -4.009 -7.221 23.480 1.00 91.31 184 GLN A CA 1
ATOM 1476 C C . GLN A 1 184 ? -4.256 -6.943 24.968 1.00 91.31 184 GLN A C 1
ATOM 1478 O O . GLN A 1 184 ? -3.614 -6.077 25.550 1.00 91.31 184 GLN A O 1
ATOM 1483 N N . LYS A 1 185 ? -5.110 -7.726 25.639 1.00 89.56 185 LYS A N 1
ATOM 1484 C CA . LYS A 1 185 ? -5.384 -7.540 27.079 1.00 89.56 185 LYS A CA 1
ATOM 1485 C C . LYS A 1 185 ? -4.115 -7.613 27.933 1.00 89.56 185 LYS A C 1
ATOM 1487 O O . LYS A 1 185 ? -3.948 -6.810 28.846 1.00 89.56 185 LYS A O 1
ATOM 1492 N N . LYS A 1 186 ? -3.210 -8.551 27.636 1.00 91.00 186 LYS A N 1
ATOM 1493 C CA . LYS A 1 186 ? -1.939 -8.686 28.366 1.00 91.00 186 LYS A CA 1
ATOM 1494 C C . LYS A 1 186 ? -1.032 -7.467 28.182 1.00 91.00 186 LYS A C 1
ATOM 1496 O O . LYS A 1 186 ? -0.455 -7.015 29.166 1.00 91.00 186 LYS A O 1
ATOM 1501 N N . ALA A 1 187 ? -0.937 -6.931 26.966 1.00 88.12 187 ALA A N 1
ATOM 1502 C CA . ALA A 1 187 ? -0.084 -5.786 26.659 1.00 88.12 187 ALA A CA 1
ATOM 1503 C C . ALA A 1 187 ? -0.462 -4.534 27.475 1.00 88.12 187 ALA A C 1
ATOM 1505 O O . ALA A 1 187 ? 0.419 -3.891 28.038 1.00 88.12 187 ALA A O 1
ATOM 1506 N N . TYR A 1 188 ? -1.759 -4.234 27.617 1.00 84.06 188 TYR A N 1
ATOM 1507 C CA . TYR A 1 188 ? -2.214 -3.048 28.365 1.00 84.06 188 TYR A CA 1
ATOM 1508 C C . TYR A 1 188 ? -2.358 -3.288 29.872 1.00 84.06 188 TYR A C 1
ATOM 1510 O O . TYR A 1 188 ? -2.190 -2.349 30.645 1.00 84.06 188 TYR A O 1
ATOM 1518 N N . ASN A 1 189 ? -2.586 -4.526 30.327 1.00 76.62 189 ASN A N 1
ATOM 1519 C CA . ASN A 1 189 ? -2.579 -4.833 31.764 1.00 76.62 189 ASN A CA 1
ATOM 1520 C C . ASN A 1 189 ? -1.180 -4.666 32.392 1.00 76.62 189 ASN A C 1
ATOM 1522 O O . ASN A 1 189 ? -1.075 -4.284 33.555 1.00 76.62 189 ASN A O 1
ATOM 1526 N N . LEU A 1 190 ? -0.106 -4.898 31.629 1.00 55.09 190 LEU A N 1
ATOM 1527 C CA . LEU A 1 190 ? 1.270 -4.622 32.068 1.00 55.09 190 LEU A CA 1
ATOM 1528 C C . LEU A 1 190 ? 1.557 -3.115 32.206 1.00 55.09 190 LEU A C 1
ATOM 1530 O O . LEU A 1 190 ? 2.367 -2.731 33.043 1.00 55.09 190 LEU A O 1
ATOM 1534 N N . ALA A 1 191 ? 0.872 -2.261 31.439 1.00 52.03 191 ALA A N 1
ATOM 1535 C CA . ALA A 1 191 ? 1.069 -0.810 31.465 1.00 52.03 191 ALA A CA 1
ATOM 1536 C C . ALA A 1 191 ? 0.400 -0.108 32.663 1.00 52.03 191 ALA A C 1
ATOM 1538 O O . ALA A 1 191 ? 0.766 1.015 32.982 1.00 52.03 191 ALA A O 1
ATOM 1539 N N . ALA A 1 192 ? -0.546 -0.758 33.350 1.00 48.28 192 ALA A N 1
ATOM 1540 C CA . ALA A 1 192 ? -1.180 -0.231 34.566 1.00 48.28 192 ALA A CA 1
ATOM 1541 C C . ALA A 1 192 ? -0.388 -0.536 35.858 1.00 48.28 192 ALA A C 1
ATOM 1543 O O . ALA A 1 192 ? -0.853 -0.219 36.951 1.00 48.28 192 ALA A O 1
ATOM 1544 N N . SER A 1 193 ? 0.773 -1.193 35.737 1.00 42.28 193 SER A N 1
ATOM 1545 C CA . SER A 1 193 ? 1.594 -1.682 36.858 1.00 42.28 193 SER A CA 1
ATOM 1546 C C . SER A 1 193 ? 2.956 -0.973 36.989 1.00 42.28 193 SER A C 1
ATOM 1548 O O . SER A 1 193 ? 3.810 -1.448 37.737 1.00 42.28 193 SER A O 1
ATOM 1550 N N . LEU A 1 194 ? 3.172 0.125 36.255 1.00 39.16 194 LEU A N 1
ATOM 1551 C CA . LEU A 1 194 ? 4.361 0.993 36.292 1.00 39.16 194 LEU A CA 1
ATOM 1552 C C . LEU A 1 194 ? 3.934 2.437 36.570 1.00 39.16 194 LEU A C 1
ATOM 1554 O O . LEU A 1 194 ? 4.739 3.157 37.197 1.00 39.16 194 LEU A O 1
#

Secondary structure (DSSP, 8-state):
-EEEE--HHHHHHHT--HHHHHHHHHHTS---HHHHHHHHHHHHHHHHHGGGEEEEEEEEEEESS-GGG--EEEEEEEEE-SHHHHHHHHHTTTTS-SHHHHHHHHHHHHHHHHHHTSPBGGGB----EEEEEEEEEETTEEEEEEEEEE--TTS-HHHHHHHHHHHHHHTT-HHHHHHHHHHHHHHHHHHTT-

Radius of gyration: 18.7 Å; Cα contacts (8 Å, |Δi|>4): 271; chains: 1; bounding box: 39×39×56 Å

Mean predicted aligned error: 4.48 Å

Organism: Aspergillus campestris (strain IBT 28561) (NCBI:txid1392248)

pLDDT: mean 92.27, std 8.84, range [39.16, 98.62]

InterPro domains:
  IPR017795 Aromatic prenyltransferase, NscD-like [PF11991] (1-179)
  IPR017795 Aromatic prenyltransferase, NscD-like [PTHR40627] (1-180)
  IPR033964 Aromatic prenyltransferase [SFLDS00036] (1-181)